Protein AF-A0A959KZ68-F1 (afdb_monomer_lite)

Radius of gyration: 22.91 Å; chains: 1; bounding box: 56×37×68 Å

Foldseek 3Di:
DFDKDFPDQAKFQWAK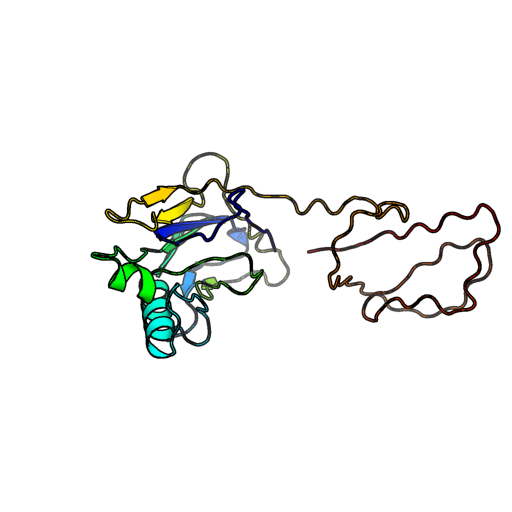KKWKKFWDCVQFDPKFKDFPDDAQPPFFQFAFQQGDPVLRRQQSRQQQVQWDWGDDPRMIIIITHGDQDPDLVCRRRHTGIDHPPPPRGGSGDMDMDGRPDPPDGRRIGAAQDDDDDHIWIWGFDNDPVTDIDITRIDRPPPPDPQWDQPPDPPDDDDDDFAAFDDDDDDDDDPDDQDDDHGDDDDDDPPPDDDDPPDDRTDGGDDDD

Secondary structure (DSSP, 8-state):
----B-S--S-EEEEEEEEEEE--GGGBSS--EEE--SSGGGT-----SS--HHHHHHHHHHHHHTEEEEEETTEEEEEE-----SSHHHHHHHS-EE-S-TTT-----EEE--B--TTS----EE--SSSSS--EEEEE-SSSS--EEEEPPB-------S---TT-TTPPS----------------TT------SSS-----TT----TT-----PPP---

Structure (mmCIF, N/CA/C/O backbone):
data_AF-A0A959KZ68-F1
#
_entry.id   AF-A0A959KZ68-F1
#
loop_
_atom_site.group_PDB
_atom_site.id
_atom_site.type_symbol
_atom_site.label_atom_id
_atom_site.label_alt_id
_atom_site.label_comp_id
_atom_site.label_asym_id
_atom_site.label_entity_id
_atom_site.label_seq_id
_atom_site.pdbx_PDB_ins_code
_atom_site.Cartn_x
_atom_site.Cartn_y
_atom_site.Cartn_z
_atom_site.occupancy
_atom_site.B_iso_or_equiv
_atom_site.auth_seq_id
_atom_site.auth_comp_id
_atom_site.auth_asym_id
_atom_site.auth_atom_id
_atom_site.pdbx_PDB_model_num
ATOM 1 N N . MET A 1 1 ? 2.611 -1.646 15.868 1.00 48.00 1 MET A N 1
ATOM 2 C CA . MET A 1 1 ? 2.020 -1.549 14.511 1.00 48.00 1 MET A CA 1
ATOM 3 C C . MET A 1 1 ? 2.097 -2.921 13.856 1.00 48.00 1 MET A C 1
ATOM 5 O O . MET A 1 1 ? 3.191 -3.447 13.711 1.00 48.00 1 MET A O 1
ATOM 9 N N . GLN A 1 2 ? 0.965 -3.530 13.491 1.00 52.09 2 GLN A N 1
ATOM 10 C CA . GLN A 1 2 ? 0.963 -4.872 12.895 1.00 52.09 2 GLN A CA 1
ATOM 11 C C . GLN A 1 2 ? 1.628 -4.845 11.507 1.00 52.09 2 GLN A C 1
ATOM 13 O O . GLN A 1 2 ? 1.265 -4.031 10.654 1.00 52.09 2 GLN A O 1
ATOM 18 N N . ARG A 1 3 ? 2.616 -5.723 11.302 1.00 60.91 3 ARG A N 1
ATOM 19 C CA . ARG A 1 3 ? 3.333 -5.892 10.031 1.00 60.91 3 ARG A CA 1
ATOM 20 C C . ARG A 1 3 ? 2.663 -6.990 9.205 1.00 60.91 3 ARG A C 1
ATOM 22 O O . ARG A 1 3 ? 2.073 -7.917 9.756 1.00 60.91 3 ARG A O 1
ATOM 29 N N . ILE A 1 4 ? 2.752 -6.855 7.888 1.00 58.97 4 ILE A N 1
ATOM 30 C CA . ILE A 1 4 ? 2.420 -7.903 6.925 1.00 58.97 4 ILE A CA 1
ATOM 31 C C . ILE A 1 4 ? 3.699 -8.171 6.134 1.00 58.97 4 ILE A C 1
ATOM 33 O O . ILE A 1 4 ? 4.340 -7.214 5.691 1.00 58.97 4 ILE A O 1
ATOM 37 N N . SER A 1 5 ? 4.065 -9.440 5.979 1.00 64.38 5 SER A N 1
ATOM 38 C CA . SER A 1 5 ? 5.180 -9.883 5.141 1.00 64.38 5 SER A CA 1
ATOM 39 C C . SER A 1 5 ? 4.674 -10.706 3.953 1.00 64.38 5 SER A C 1
ATOM 41 O O . SER A 1 5 ? 3.556 -11.228 3.957 1.00 64.38 5 SER A O 1
ATOM 43 N N . SER A 1 6 ? 5.508 -10.766 2.914 1.00 63.88 6 SER A N 1
ATOM 44 C CA . SER A 1 6 ? 5.424 -11.761 1.845 1.00 63.88 6 SER A CA 1
ATOM 45 C C . SER A 1 6 ? 6.585 -12.745 2.031 1.00 63.88 6 SER A C 1
ATOM 47 O O . SER A 1 6 ? 7.679 -12.293 2.383 1.00 63.88 6 SER A O 1
ATOM 49 N N . PRO A 1 7 ? 6.389 -14.056 1.802 1.00 57.56 7 PRO A N 1
ATOM 50 C CA . PRO A 1 7 ? 7.479 -15.030 1.803 1.00 57.56 7 PRO A CA 1
ATOM 51 C C . PRO A 1 7 ? 8.428 -14.879 0.598 1.00 57.56 7 PRO A C 1
ATOM 53 O O . PRO A 1 7 ? 9.492 -15.500 0.582 1.00 57.56 7 PRO A O 1
ATOM 56 N N . ASP A 1 8 ? 8.065 -14.077 -0.408 1.00 62.97 8 ASP A N 1
ATOM 57 C CA . ASP A 1 8 ? 8.876 -13.877 -1.608 1.00 62.97 8 ASP A CA 1
ATOM 58 C C . ASP A 1 8 ? 10.152 -13.083 -1.290 1.00 62.97 8 ASP A C 1
ATOM 60 O O . ASP A 1 8 ? 10.110 -11.958 -0.794 1.00 62.97 8 ASP A O 1
ATOM 64 N N . SER A 1 9 ? 11.312 -13.652 -1.621 1.00 61.03 9 SER A N 1
ATOM 65 C CA . SER A 1 9 ? 12.631 -13.049 -1.365 1.00 61.03 9 SER A CA 1
ATOM 66 C C . SER A 1 9 ? 13.075 -12.023 -2.421 1.00 61.03 9 SER A C 1
ATOM 68 O O . SER A 1 9 ? 14.194 -11.511 -2.354 1.00 61.03 9 SER A O 1
ATOM 70 N N . GLY A 1 10 ? 12.223 -11.735 -3.409 1.00 78.56 10 GLY A N 1
ATOM 71 C CA . GLY A 1 10 ? 12.504 -10.840 -4.532 1.00 78.56 10 GLY A CA 1
ATOM 72 C C . GLY A 1 10 ? 11.787 -9.492 -4.448 1.00 78.56 10 GLY A C 1
ATOM 73 O O . GLY A 1 10 ? 10.955 -9.252 -3.578 1.00 78.56 10 GLY A O 1
ATOM 74 N N . ASN A 1 11 ? 12.094 -8.608 -5.400 1.00 87.19 11 ASN A N 1
ATOM 75 C CA . ASN A 1 11 ? 11.348 -7.362 -5.558 1.00 87.19 11 ASN A CA 1
ATOM 76 C C . ASN A 1 11 ? 9.898 -7.666 -5.944 1.00 87.19 11 ASN A C 1
ATOM 78 O O . ASN A 1 11 ? 9.645 -8.409 -6.893 1.00 87.19 11 ASN A O 1
ATOM 82 N N . ILE A 1 12 ? 8.964 -7.018 -5.261 1.00 89.50 12 ILE A N 1
ATOM 83 C CA . ILE A 1 12 ? 7.548 -7.009 -5.618 1.00 89.50 12 ILE A CA 1
ATOM 84 C C . ILE A 1 12 ? 7.292 -5.796 -6.511 1.00 89.50 12 ILE A C 1
ATOM 86 O O . ILE A 1 12 ? 7.658 -4.671 -6.170 1.00 89.50 12 ILE A O 1
ATOM 90 N N . TYR A 1 13 ? 6.623 -6.002 -7.641 1.00 94.00 13 TYR A N 1
ATOM 91 C CA . TYR A 1 13 ? 6.218 -4.923 -8.540 1.00 94.00 13 TYR A CA 1
ATOM 92 C C . TYR A 1 13 ? 4.734 -4.655 -8.334 1.00 94.00 13 TYR A C 1
ATOM 94 O O . TYR A 1 13 ? 3.882 -5.329 -8.907 1.00 94.00 13 TYR A O 1
ATOM 102 N N . LEU A 1 14 ? 4.425 -3.709 -7.450 1.00 94.62 14 LEU A N 1
ATOM 103 C CA . LEU A 1 14 ? 3.091 -3.540 -6.881 1.00 94.62 14 LEU A CA 1
ATOM 104 C C . LEU A 1 14 ? 2.039 -3.232 -7.958 1.00 94.62 14 LEU A C 1
ATOM 106 O O . LEU A 1 14 ? 2.084 -2.190 -8.603 1.00 94.62 14 LEU A O 1
ATOM 110 N N . GLY A 1 15 ? 1.058 -4.111 -8.116 1.00 94.31 15 GLY A N 1
ATOM 111 C CA . GLY A 1 15 ? -0.124 -3.901 -8.946 1.00 94.31 15 GLY A CA 1
ATOM 112 C C . GLY A 1 15 ? -1.266 -3.262 -8.153 1.00 94.31 15 GLY A C 1
ATOM 113 O O . GLY A 1 15 ? -1.079 -2.290 -7.418 1.00 94.31 15 GLY A O 1
ATOM 114 N N . ASN A 1 16 ? -2.468 -3.815 -8.311 1.00 94.75 16 ASN A N 1
ATOM 115 C CA . ASN A 1 16 ? -3.626 -3.437 -7.503 1.00 94.75 16 ASN A CA 1
ATOM 116 C C . ASN A 1 16 ? -3.476 -3.933 -6.059 1.00 94.75 16 ASN A C 1
ATOM 118 O O . ASN A 1 16 ? -2.788 -4.924 -5.798 1.00 94.75 16 ASN A O 1
ATOM 122 N N . ALA A 1 17 ? -4.153 -3.274 -5.123 1.00 94.12 17 ALA A N 1
ATOM 123 C CA . ALA A 1 17 ? -4.266 -3.771 -3.759 1.00 94.12 17 ALA A CA 1
ATOM 124 C C . ALA A 1 17 ? -5.565 -3.314 -3.094 1.00 94.12 17 ALA A C 1
ATOM 126 O O . ALA A 1 17 ? -6.011 -2.188 -3.295 1.00 94.12 17 ALA A O 1
ATOM 127 N N . ASP A 1 18 ? -6.095 -4.167 -2.227 1.00 93.56 18 ASP A N 1
ATOM 128 C CA . ASP A 1 18 ? -7.150 -3.828 -1.280 1.00 93.56 18 ASP A CA 1
ATOM 129 C C . ASP A 1 18 ? -6.512 -3.851 0.109 1.00 93.56 18 ASP A C 1
ATOM 131 O O . ASP A 1 18 ? -6.027 -4.893 0.549 1.00 93.56 18 ASP A O 1
ATOM 135 N N . LEU A 1 19 ? -6.466 -2.718 0.804 1.00 93.44 19 LEU A N 1
ATOM 136 C CA . LEU A 1 19 ? -5.918 -2.617 2.154 1.00 93.44 19 LEU A CA 1
ATOM 137 C C . LEU A 1 19 ? -7.087 -2.503 3.130 1.00 93.44 19 LEU A C 1
ATOM 139 O O . LEU A 1 19 ? -7.770 -1.479 3.170 1.00 93.44 19 LEU A O 1
ATOM 143 N N . ILE A 1 20 ? -7.321 -3.568 3.898 1.00 93.31 20 ILE A N 1
ATOM 144 C CA . ILE A 1 20 ? -8.476 -3.687 4.787 1.00 93.31 20 ILE A CA 1
ATOM 145 C C . ILE A 1 20 ? -8.006 -3.714 6.238 1.00 93.31 20 ILE A C 1
ATOM 147 O O . ILE A 1 20 ? -7.260 -4.612 6.648 1.00 93.31 20 ILE A O 1
ATOM 151 N N . LEU A 1 21 ? -8.477 -2.753 7.031 1.00 91.94 21 LEU A N 1
ATOM 152 C CA . LEU A 1 21 ? -8.267 -2.734 8.475 1.00 91.94 21 LEU A CA 1
ATOM 153 C C . LEU A 1 21 ? -9.606 -2.789 9.201 1.00 91.94 21 LEU A C 1
ATOM 155 O O . LEU A 1 21 ? -10.522 -2.058 8.844 1.00 91.94 21 LEU A O 1
ATOM 159 N N . SER A 1 22 ? -9.722 -3.617 10.234 1.00 92.00 22 SER A N 1
ATOM 160 C CA . SER A 1 22 ? -10.813 -3.477 11.196 1.00 92.00 22 SER A CA 1
ATOM 161 C C . SER A 1 22 ? -10.483 -2.388 12.210 1.00 92.00 22 SER A C 1
ATOM 163 O O . SER A 1 22 ? -9.308 -2.176 12.517 1.00 92.00 22 SER A O 1
ATOM 165 N N . PHE A 1 23 ? -11.508 -1.739 12.750 1.00 91.38 23 PHE A N 1
ATOM 166 C CA . PHE A 1 23 ? -11.377 -0.767 13.833 1.00 91.38 23 PHE A CA 1
ATOM 167 C C . PHE A 1 23 ? -12.572 -0.845 14.792 1.00 91.38 23 PHE A C 1
ATOM 169 O O . PHE A 1 23 ? -13.649 -1.329 14.437 1.00 91.38 23 PHE A O 1
ATOM 176 N N . ASN A 1 24 ? -12.402 -0.350 16.014 1.00 91.38 24 ASN A N 1
ATOM 177 C CA . ASN A 1 24 ? -13.478 -0.220 16.985 1.00 91.38 24 ASN A CA 1
ATOM 178 C C . ASN A 1 24 ? -14.368 0.983 16.635 1.00 91.38 24 ASN A C 1
ATOM 180 O O . ASN A 1 24 ? -14.100 2.116 17.033 1.00 91.38 24 ASN A O 1
ATOM 184 N N . GLN A 1 25 ? -15.451 0.735 15.900 1.00 92.81 25 GLN A N 1
ATOM 185 C CA . GLN A 1 25 ? -16.358 1.787 15.433 1.00 92.81 25 GLN A CA 1
ATOM 186 C C . GLN A 1 25 ? -17.031 2.577 16.569 1.00 92.81 25 GLN A C 1
ATOM 188 O O . GLN A 1 25 ? -17.357 3.745 16.378 1.00 92.81 25 GLN A O 1
ATOM 193 N N . GLN A 1 26 ? -17.189 1.995 17.765 1.00 91.06 26 GLN A N 1
ATOM 194 C CA . GLN A 1 26 ? -17.806 2.678 18.916 1.00 91.06 26 GLN A CA 1
ATOM 195 C C . GLN A 1 26 ? -17.007 3.907 19.380 1.00 91.06 26 GLN A C 1
ATOM 197 O O . GLN A 1 26 ? -17.559 4.801 20.018 1.00 91.06 26 GLN A O 1
ATOM 202 N N . MET A 1 27 ? -15.724 3.969 19.014 1.00 91.12 27 MET A N 1
ATOM 203 C CA . MET A 1 27 ? -14.807 5.074 19.297 1.00 91.12 27 MET A CA 1
ATOM 204 C C . MET A 1 27 ? -15.033 6.307 18.411 1.00 91.12 27 MET A C 1
ATOM 206 O O . MET A 1 27 ? -14.343 7.321 18.570 1.00 91.12 27 MET A O 1
ATOM 210 N N . PHE A 1 28 ? -15.960 6.221 17.453 1.00 94.06 28 PHE A N 1
ATOM 211 C CA . PHE A 1 28 ? -16.173 7.241 16.442 1.00 94.06 28 PHE A CA 1
ATOM 212 C C . PHE A 1 28 ? -17.657 7.581 16.267 1.00 94.06 28 PHE A C 1
ATOM 214 O O . PHE A 1 28 ? -18.528 6.715 16.261 1.00 94.06 28 PHE A O 1
ATOM 221 N N . SER A 1 29 ? -17.941 8.860 16.047 1.00 94.62 29 SER A N 1
ATOM 222 C CA . SER A 1 29 ? -19.256 9.379 15.677 1.00 94.62 29 SER A CA 1
ATOM 223 C C . SER A 1 29 ? -19.235 9.802 14.210 1.00 94.62 29 SER A C 1
ATOM 225 O O . SER A 1 29 ? -18.561 10.769 13.863 1.00 94.62 29 SER A O 1
ATOM 227 N N . SER A 1 30 ? -19.989 9.102 13.355 1.00 94.38 30 SER A N 1
ATOM 228 C CA . SER A 1 30 ? -20.029 9.339 11.897 1.00 94.38 30 SER A CA 1
ATOM 229 C C . SER A 1 30 ? -18.626 9.414 11.258 1.00 94.38 30 SER A C 1
ATOM 231 O O . SER A 1 30 ? -18.258 10.451 10.697 1.00 94.38 30 SER A O 1
ATOM 233 N N . PRO A 1 31 ? -17.799 8.356 11.388 1.00 95.50 31 PRO A N 1
ATOM 234 C CA . PRO A 1 31 ? -16.429 8.389 10.895 1.00 95.50 31 PRO A CA 1
ATOM 235 C C . PRO A 1 31 ? -16.380 8.540 9.373 1.00 95.50 31 PRO A C 1
ATOM 237 O O . PRO A 1 31 ? -17.173 7.948 8.645 1.00 95.50 31 PRO A O 1
ATOM 240 N N . THR A 1 32 ? -15.392 9.292 8.892 1.00 95.31 32 THR A N 1
ATOM 241 C CA . THR A 1 32 ? -15.026 9.351 7.471 1.00 95.31 32 THR A CA 1
ATOM 242 C C . THR A 1 32 ? -13.544 9.042 7.316 1.00 95.31 32 THR A C 1
ATOM 244 O O . THR A 1 32 ? -12.740 9.445 8.159 1.00 95.31 32 THR A O 1
ATOM 247 N N . LEU A 1 33 ? -13.177 8.328 6.252 1.00 95.69 33 LEU A N 1
ATOM 248 C CA . LEU A 1 33 ? -11.789 8.016 5.922 1.00 95.69 33 LEU A CA 1
ATOM 249 C C . LEU A 1 33 ? -11.302 8.962 4.829 1.00 95.69 33 LEU A C 1
ATOM 251 O O . LEU A 1 33 ? -11.777 8.913 3.699 1.00 95.69 33 LEU A O 1
ATOM 255 N N . ASN A 1 34 ? -10.329 9.804 5.161 1.00 92.62 34 ASN A N 1
ATOM 256 C CA . ASN A 1 34 ? -9.779 10.788 4.238 1.00 92.62 34 ASN A CA 1
ATOM 257 C C . ASN A 1 34 ? -8.288 10.556 4.032 1.00 92.62 34 ASN A C 1
ATOM 259 O O . ASN A 1 34 ? -7.531 10.336 4.980 1.00 92.62 34 ASN A O 1
ATOM 263 N N . LYS A 1 35 ? -7.847 10.659 2.782 1.00 92.19 35 LYS A N 1
ATOM 264 C CA . LYS A 1 35 ? -6.424 10.727 2.458 1.00 92.19 35 LYS A CA 1
ATOM 265 C C . LYS A 1 35 ? -5.871 12.081 2.912 1.00 92.19 35 LYS A C 1
ATOM 267 O O . LYS A 1 35 ? -6.496 13.115 2.690 1.00 92.19 35 LYS A O 1
ATOM 272 N N . VAL A 1 36 ? -4.711 12.073 3.562 1.00 90.25 36 VAL A N 1
ATOM 273 C CA . VAL A 1 36 ? -4.049 13.280 4.069 1.00 90.25 36 VAL A CA 1
ATOM 274 C C . VAL A 1 36 ? -3.141 13.866 2.992 1.00 90.25 36 VAL A C 1
ATOM 276 O O . VAL A 1 36 ? -2.348 13.152 2.373 1.00 90.25 36 VAL A O 1
ATOM 279 N N . GLY A 1 37 ? -3.228 15.185 2.824 1.00 87.06 37 GLY A N 1
ATOM 280 C CA . GLY A 1 37 ? -2.478 15.939 1.825 1.00 87.06 37 GLY A CA 1
ATOM 281 C C . GLY A 1 37 ? -3.204 16.053 0.484 1.00 87.06 37 GLY A C 1
ATOM 282 O O . GLY A 1 37 ? -4.211 15.396 0.239 1.00 87.06 37 GLY A O 1
ATOM 283 N N . LEU A 1 38 ? -2.680 16.928 -0.375 1.00 80.88 38 LEU A N 1
ATOM 284 C CA . LEU A 1 38 ? -3.126 17.082 -1.766 1.00 80.88 38 LEU A CA 1
ATOM 285 C C . LEU A 1 38 ? -2.068 16.602 -2.767 1.00 80.88 38 LEU A C 1
ATOM 287 O O . LEU A 1 38 ? -2.371 16.422 -3.942 1.00 80.88 38 LEU A O 1
ATOM 291 N N . THR A 1 39 ? -0.827 16.404 -2.314 1.00 83.38 39 THR A N 1
ATOM 292 C CA . THR A 1 39 ? 0.309 16.029 -3.155 1.00 83.38 39 THR A CA 1
ATOM 293 C C . THR A 1 39 ? 1.035 14.806 -2.589 1.00 83.38 39 THR A C 1
ATOM 295 O O . THR A 1 39 ? 1.074 14.610 -1.369 1.00 83.38 39 THR A O 1
ATOM 298 N N . PRO A 1 40 ? 1.637 13.974 -3.458 1.00 83.50 40 PRO A N 1
ATOM 299 C CA . PRO A 1 40 ? 2.276 12.728 -3.043 1.00 83.50 40 PRO A CA 1
ATOM 300 C C . PRO A 1 40 ? 3.573 12.932 -2.249 1.00 83.50 40 PRO A C 1
ATOM 302 O O . PRO A 1 40 ? 3.896 12.109 -1.402 1.00 83.50 40 PRO A O 1
ATOM 305 N N . GLN A 1 41 ? 4.300 14.026 -2.490 1.00 75.12 41 GLN 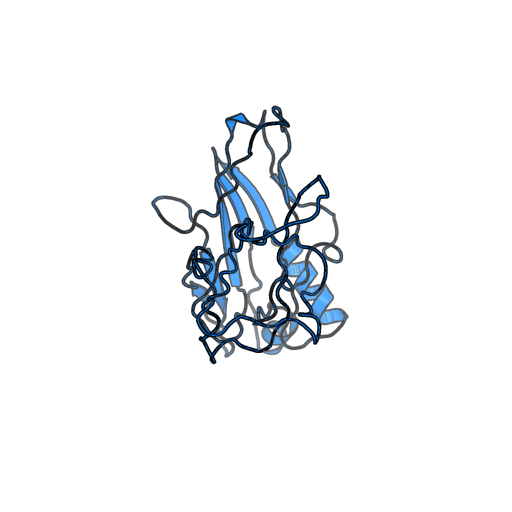A N 1
ATOM 306 C CA . GLN A 1 41 ? 5.715 14.203 -2.117 1.00 75.12 41 GLN A CA 1
ATOM 307 C C . GLN A 1 41 ? 6.018 14.051 -0.616 1.00 75.12 41 GLN A C 1
ATOM 309 O O . GLN A 1 41 ? 7.135 13.701 -0.251 1.00 75.12 41 GLN A O 1
ATOM 314 N N . ALA A 1 42 ? 5.040 14.295 0.261 1.00 79.88 42 ALA A N 1
ATOM 315 C CA . ALA A 1 42 ? 5.217 14.156 1.709 1.00 79.88 42 ALA A CA 1
ATOM 316 C C . ALA A 1 42 ? 4.801 12.778 2.260 1.00 79.88 42 ALA A C 1
ATOM 318 O O . ALA A 1 42 ? 5.178 12.428 3.380 1.00 79.88 42 ALA A O 1
ATOM 319 N N . TYR A 1 43 ? 4.012 12.002 1.510 1.00 88.44 43 TYR A N 1
ATOM 320 C CA . TYR A 1 43 ? 3.286 10.845 2.050 1.00 88.44 43 TYR A CA 1
ATOM 321 C C . TYR A 1 43 ? 3.462 9.555 1.244 1.00 88.44 43 TYR A C 1
ATOM 323 O O . TYR A 1 43 ? 3.400 8.478 1.836 1.00 88.44 43 TYR A O 1
ATOM 331 N N . CYS A 1 44 ? 3.701 9.648 -0.064 1.00 94.00 44 CYS A N 1
ATOM 332 C CA . CYS A 1 44 ? 4.001 8.515 -0.928 1.00 94.00 44 CYS A CA 1
ATOM 333 C C . CYS A 1 44 ? 5.500 8.481 -1.235 1.00 94.00 44 CYS A C 1
ATOM 335 O O . CYS A 1 44 ? 6.058 9.452 -1.740 1.00 94.00 44 CYS A O 1
ATOM 337 N N . THR A 1 45 ? 6.152 7.363 -0.927 1.00 94.25 45 THR A N 1
ATOM 338 C CA . THR A 1 45 ? 7.599 7.165 -1.131 1.00 94.25 45 THR A CA 1
ATOM 339 C C . THR A 1 45 ? 7.920 6.007 -2.057 1.00 94.25 45 THR A C 1
ATOM 341 O O . THR A 1 45 ? 9.066 5.584 -2.132 1.00 94.25 45 THR A O 1
ATOM 344 N N . PHE A 1 46 ? 6.930 5.498 -2.786 1.00 95.50 46 PHE A N 1
ATOM 345 C CA . PHE A 1 46 ? 7.180 4.491 -3.806 1.00 95.50 46 PHE A CA 1
ATOM 346 C C . PHE A 1 46 ? 8.164 4.985 -4.865 1.00 95.50 46 PHE A C 1
ATOM 348 O O . PHE A 1 46 ? 8.148 6.153 -5.267 1.00 95.50 46 PHE A O 1
ATOM 355 N N . MET A 1 47 ? 9.012 4.069 -5.318 1.00 95.62 47 MET A N 1
ATOM 356 C CA . MET A 1 47 ? 9.996 4.302 -6.366 1.00 95.62 47 MET A CA 1
ATOM 357 C C . MET A 1 47 ? 9.889 3.192 -7.412 1.00 95.62 47 MET A C 1
ATOM 359 O O . MET A 1 47 ? 9.582 2.052 -7.056 1.00 95.62 47 MET A O 1
ATOM 363 N N . PRO A 1 48 ? 10.084 3.503 -8.700 1.00 96.56 48 PRO A N 1
ATOM 364 C CA . PRO A 1 48 ? 10.097 2.498 -9.747 1.00 96.56 48 PRO A CA 1
ATOM 365 C C . PRO A 1 48 ? 11.467 1.822 -9.860 1.00 96.56 48 PRO A C 1
ATOM 367 O O . PRO A 1 48 ? 12.405 2.156 -9.144 1.00 96.56 48 PRO A O 1
ATOM 370 N N . GLN A 1 49 ? 11.609 0.869 -10.781 1.00 95.38 49 GLN A N 1
ATOM 371 C CA . GLN A 1 49 ? 12.900 0.221 -11.032 1.00 95.38 49 GLN A CA 1
ATOM 372 C C . GLN A 1 49 ? 13.947 1.184 -11.612 1.00 95.38 49 GLN A C 1
ATOM 374 O O . GLN A 1 49 ? 15.101 1.174 -11.191 1.00 95.38 49 GLN A O 1
ATOM 379 N N . ASN A 1 50 ? 13.546 2.007 -12.580 1.00 96.56 50 ASN A N 1
ATOM 380 C CA . ASN A 1 50 ? 14.408 2.967 -13.259 1.00 96.56 50 ASN A CA 1
ATOM 381 C C . ASN A 1 50 ? 14.236 4.336 -12.601 1.00 96.56 50 ASN A C 1
ATOM 383 O O . ASN A 1 50 ? 13.475 5.187 -13.073 1.00 96.56 50 ASN A O 1
ATOM 387 N N . GLU A 1 51 ? 14.914 4.524 -11.478 1.00 96.38 51 GLU A N 1
ATOM 388 C CA . GLU A 1 51 ? 14.766 5.710 -10.643 1.00 96.38 51 GLU A CA 1
ATOM 389 C C . GLU A 1 51 ? 15.315 6.976 -11.317 1.00 96.38 51 GLU A C 1
ATOM 391 O O . GLU A 1 51 ? 16.372 6.993 -11.947 1.00 96.38 51 GLU A O 1
ATOM 396 N N . SER A 1 52 ? 14.566 8.066 -11.180 1.00 97.31 52 SER A N 1
ATOM 397 C CA . SER A 1 52 ? 14.987 9.432 -11.500 1.00 97.31 52 SER A CA 1
ATOM 398 C C . SER A 1 52 ? 14.028 10.399 -10.813 1.00 97.31 52 SER A C 1
ATOM 400 O O . SER A 1 52 ? 12.915 10.010 -10.460 1.00 97.31 52 SER A O 1
ATOM 402 N N . THR A 1 53 ? 14.387 11.675 -10.656 1.00 95.69 53 THR A N 1
ATOM 403 C CA . THR A 1 53 ? 13.477 12.671 -10.056 1.00 95.69 53 THR A CA 1
ATOM 404 C C . THR A 1 53 ? 12.102 12.685 -10.735 1.00 95.69 53 THR A C 1
ATOM 406 O O . THR A 1 53 ? 11.079 12.766 -10.058 1.00 95.69 53 THR A O 1
ATOM 409 N N . VAL A 1 54 ? 12.068 12.546 -12.065 1.00 97.00 54 VAL A N 1
ATOM 410 C CA . VAL A 1 54 ? 10.824 12.529 -12.846 1.00 97.00 54 VAL A CA 1
ATOM 411 C C . VAL A 1 54 ? 10.070 11.211 -12.665 1.00 97.00 54 VAL A C 1
ATOM 413 O O . VAL A 1 54 ? 8.878 11.235 -12.363 1.00 97.00 54 VAL A O 1
ATOM 416 N N . ASN A 1 55 ? 10.742 10.065 -12.799 1.00 97.44 55 ASN A N 1
ATOM 417 C CA . ASN A 1 55 ? 10.087 8.755 -12.695 1.00 97.44 55 ASN A CA 1
ATOM 418 C C . ASN A 1 55 ? 9.544 8.507 -11.283 1.00 97.44 55 ASN A C 1
ATOM 420 O O . ASN A 1 55 ? 8.436 7.992 -11.128 1.00 97.44 55 ASN A O 1
ATOM 424 N N . ASN A 1 56 ? 10.279 8.942 -10.257 1.00 95.88 56 ASN A N 1
ATOM 425 C CA . ASN A 1 56 ? 9.857 8.850 -8.863 1.00 95.88 56 ASN A CA 1
ATOM 426 C C . ASN A 1 56 ? 8.595 9.692 -8.643 1.00 95.88 56 ASN A C 1
ATOM 428 O O . ASN A 1 56 ? 7.604 9.180 -8.127 1.00 95.88 56 ASN A O 1
ATOM 432 N N . LEU A 1 57 ? 8.577 10.946 -9.113 1.00 95.56 57 LEU A N 1
ATOM 433 C CA . LEU A 1 57 ? 7.406 11.815 -8.981 1.00 95.56 57 LEU A CA 1
ATOM 434 C C . LEU A 1 57 ? 6.182 11.259 -9.721 1.00 95.56 57 LEU A C 1
ATOM 436 O O . LEU A 1 57 ? 5.082 11.277 -9.170 1.00 95.56 57 LEU A O 1
ATOM 440 N N . VAL A 1 58 ? 6.351 10.757 -10.948 1.00 95.75 58 VAL A N 1
ATOM 441 C CA . VAL A 1 58 ? 5.253 10.164 -11.732 1.00 95.75 58 VAL A CA 1
ATOM 442 C C . VAL A 1 58 ? 4.713 8.911 -11.048 1.00 95.75 58 VAL A C 1
ATOM 444 O O . VAL A 1 58 ? 3.500 8.782 -10.897 1.00 95.75 58 VAL A O 1
ATOM 447 N N . THR A 1 59 ? 5.594 8.022 -10.584 1.00 96.81 59 THR A N 1
ATOM 448 C CA . THR A 1 59 ? 5.209 6.812 -9.842 1.00 96.81 59 THR A CA 1
ATOM 449 C C . THR A 1 59 ? 4.410 7.191 -8.599 1.00 96.81 59 THR A C 1
ATOM 451 O O . THR A 1 59 ? 3.260 6.786 -8.455 1.00 96.81 59 THR A O 1
ATOM 454 N N . GLN A 1 60 ? 4.951 8.062 -7.748 1.00 96.12 60 GLN A N 1
ATOM 455 C CA . GLN A 1 60 ? 4.270 8.498 -6.529 1.00 96.12 60 GLN A CA 1
ATOM 456 C C . GLN A 1 60 ? 2.930 9.179 -6.825 1.00 96.12 60 GLN A C 1
ATOM 458 O O . GLN A 1 60 ? 1.948 8.925 -6.135 1.00 96.12 60 GLN A O 1
ATOM 463 N N . THR A 1 61 ? 2.863 10.010 -7.869 1.00 94.69 61 THR A N 1
ATOM 464 C CA . THR A 1 61 ? 1.620 10.674 -8.293 1.00 94.69 61 THR A CA 1
ATOM 465 C C . THR A 1 61 ? 0.566 9.663 -8.720 1.00 94.69 61 THR A C 1
ATOM 467 O O . THR A 1 61 ? -0.582 9.786 -8.298 1.00 94.69 61 THR A O 1
ATOM 470 N N . ASN A 1 62 ? 0.943 8.653 -9.508 1.00 94.88 62 ASN A N 1
ATOM 471 C CA . ASN A 1 62 ? 0.016 7.623 -9.972 1.00 94.88 62 ASN A CA 1
ATOM 472 C C . ASN A 1 62 ? -0.584 6.859 -8.792 1.00 94.88 62 ASN A C 1
ATOM 474 O O . ASN A 1 62 ? -1.801 6.878 -8.638 1.00 94.88 62 ASN A O 1
ATOM 478 N N . TYR A 1 63 ? 0.251 6.270 -7.929 1.00 96.12 63 TYR A N 1
ATOM 479 C CA . TYR A 1 63 ? -0.229 5.481 -6.787 1.00 96.12 63 TYR A CA 1
ATOM 480 C C . TYR A 1 63 ? -0.979 6.336 -5.767 1.00 96.12 63 TYR A C 1
ATOM 482 O O . TYR A 1 63 ? -2.010 5.921 -5.248 1.00 96.12 63 TYR A O 1
ATOM 490 N N . TYR A 1 64 ? -0.507 7.550 -5.483 1.00 95.25 64 TYR A N 1
ATOM 491 C CA . TYR A 1 64 ? -1.210 8.428 -4.557 1.00 95.25 64 TYR A CA 1
ATOM 492 C C . TYR A 1 64 ? -2.586 8.817 -5.099 1.00 95.25 64 TYR A C 1
ATOM 494 O O . TYR A 1 64 ? -3.560 8.771 -4.351 1.00 95.25 64 TYR A O 1
ATOM 502 N N . ASN A 1 65 ? -2.710 9.180 -6.378 1.00 93.75 65 ASN A N 1
ATOM 503 C CA . ASN A 1 65 ? -3.987 9.611 -6.957 1.00 93.75 65 ASN A CA 1
ATOM 504 C C . ASN A 1 65 ? -4.948 8.458 -7.247 1.00 93.75 65 ASN A C 1
ATOM 506 O O . ASN A 1 65 ? -6.156 8.678 -7.231 1.00 93.75 65 ASN A O 1
ATOM 510 N N . SER A 1 66 ? -4.442 7.245 -7.461 1.00 94.69 66 SER A N 1
ATOM 511 C CA . SER A 1 66 ? -5.263 6.064 -7.729 1.00 94.69 66 SER A CA 1
ATOM 512 C C . SER A 1 66 ? -5.742 5.336 -6.467 1.00 94.69 66 SER A C 1
ATOM 514 O O . SER A 1 66 ? -6.256 4.219 -6.554 1.00 94.69 66 SER A O 1
ATOM 516 N N . THR A 1 67 ? -5.610 5.977 -5.300 1.00 94.81 67 THR A N 1
ATOM 517 C CA . THR A 1 67 ? -6.182 5.492 -4.039 1.00 94.81 67 THR A CA 1
ATOM 518 C C . THR A 1 67 ? -7.508 6.144 -3.699 1.00 94.81 67 THR A C 1
ATOM 520 O O . THR A 1 67 ? -7.681 7.361 -3.809 1.00 94.81 67 THR A O 1
ATOM 523 N N . SER A 1 68 ? -8.417 5.321 -3.188 1.00 93.94 68 SER A N 1
ATOM 524 C CA . SER A 1 68 ? -9.674 5.748 -2.576 1.00 93.94 68 SER A CA 1
ATOM 525 C C . SER A 1 68 ? -9.818 5.103 -1.202 1.00 93.94 68 SER A C 1
ATOM 527 O O . SER A 1 68 ? -9.297 4.014 -0.973 1.00 93.94 68 SER A O 1
ATOM 529 N N . GLY A 1 69 ? -10.486 5.798 -0.283 1.00 94.75 69 GLY A N 1
ATOM 530 C CA . GLY A 1 69 ? -10.773 5.309 1.059 1.00 94.75 69 GLY A CA 1
ATOM 531 C C . GLY A 1 69 ? -12.271 5.350 1.317 1.00 94.75 69 GLY A C 1
ATOM 532 O O . GLY A 1 69 ? -12.903 6.367 1.035 1.00 94.75 69 GLY A O 1
ATOM 533 N N . ILE A 1 70 ? -12.827 4.269 1.853 1.00 96.00 70 ILE A N 1
ATOM 534 C CA . ILE A 1 70 ? -14.208 4.208 2.340 1.00 96.00 70 ILE A CA 1
ATOM 535 C C . ILE A 1 70 ? -14.250 3.521 3.707 1.00 96.00 70 ILE A C 1
ATOM 537 O O . ILE A 1 70 ? -13.316 2.815 4.097 1.00 96.00 70 ILE A O 1
ATOM 541 N N . ILE A 1 71 ? -15.340 3.752 4.434 1.00 96.25 71 ILE A N 1
ATOM 542 C CA . ILE A 1 71 ? -15.664 3.033 5.665 1.00 96.25 71 ILE A CA 1
ATOM 543 C C . ILE A 1 71 ? -16.949 2.260 5.414 1.00 96.25 71 ILE A C 1
ATOM 545 O O . ILE A 1 71 ? -17.940 2.846 4.979 1.00 96.25 71 ILE A O 1
ATOM 549 N N . GLU A 1 72 ? -16.918 0.966 5.697 1.00 94.50 72 GLU A N 1
ATOM 550 C CA . GLU A 1 72 ? -18.078 0.083 5.638 1.00 94.50 72 GLU A CA 1
ATOM 551 C C . GLU A 1 72 ? -18.121 -0.710 6.944 1.00 94.50 72 GLU A C 1
ATOM 553 O O . GLU A 1 72 ? -17.180 -1.434 7.272 1.00 94.50 72 GLU A O 1
ATOM 558 N N . ASP A 1 73 ? -19.174 -0.498 7.734 1.00 91.94 73 ASP A N 1
ATOM 559 C CA . ASP A 1 73 ? -19.288 -0.989 9.108 1.00 91.94 73 ASP A CA 1
ATOM 560 C C . ASP A 1 73 ? -18.042 -0.661 9.958 1.00 91.94 73 ASP A C 1
ATOM 562 O O . ASP A 1 73 ? -17.695 0.506 10.169 1.00 91.94 73 ASP A O 1
ATOM 566 N N . ASN A 1 74 ? -17.354 -1.697 10.439 1.00 92.19 74 ASN A N 1
ATOM 567 C CA . ASN A 1 74 ? -16.141 -1.613 11.241 1.00 92.19 74 ASN A CA 1
ATOM 568 C C . ASN A 1 74 ? -14.864 -1.821 10.410 1.00 92.19 74 ASN A C 1
ATOM 570 O O . ASN A 1 74 ? -13.821 -2.168 10.973 1.00 92.19 74 ASN A O 1
ATOM 574 N N . LEU A 1 75 ? -14.937 -1.647 9.086 1.00 95.00 75 LEU A N 1
ATOM 575 C CA . LEU A 1 75 ? -13.816 -1.798 8.164 1.00 95.00 75 LEU A CA 1
ATOM 576 C C . LEU A 1 75 ? -13.424 -0.462 7.536 1.00 95.00 75 LEU A C 1
ATOM 578 O O . LEU A 1 75 ? -14.248 0.280 7.004 1.00 95.00 75 LEU A O 1
ATOM 582 N N . LEU A 1 76 ? -12.125 -0.200 7.549 1.00 95.62 76 LEU A N 1
ATOM 583 C CA . LEU A 1 76 ? -11.467 0.791 6.716 1.00 95.62 76 LEU A CA 1
ATOM 584 C C . LEU A 1 76 ? -10.996 0.082 5.458 1.00 95.62 76 LEU A C 1
ATOM 586 O O . LEU A 1 76 ? -10.233 -0.885 5.536 1.00 95.62 76 LEU A O 1
ATOM 590 N N . ILE A 1 77 ? -11.442 0.571 4.312 1.00 96.00 77 ILE A N 1
ATOM 591 C CA . ILE A 1 77 ? -11.142 -0.016 3.014 1.00 96.00 77 ILE A CA 1
ATOM 592 C C . ILE A 1 77 ? -10.382 1.034 2.221 1.00 96.00 77 ILE A C 1
ATOM 594 O O . ILE A 1 77 ? -10.924 2.093 1.902 1.00 96.00 77 ILE A O 1
ATOM 598 N N . ILE A 1 78 ? -9.123 0.746 1.910 1.00 96.81 78 ILE A N 1
ATOM 599 C CA . ILE A 1 78 ? -8.308 1.566 1.017 1.00 96.81 78 ILE A CA 1
ATOM 600 C C . ILE A 1 78 ? -8.062 0.750 -0.245 1.00 96.81 78 ILE A C 1
ATOM 602 O O . ILE A 1 78 ? -7.295 -0.211 -0.229 1.00 96.81 78 ILE A O 1
ATOM 606 N N . ASN A 1 79 ? -8.710 1.144 -1.336 1.00 96.62 79 ASN A N 1
ATOM 607 C CA . ASN A 1 79 ? -8.511 0.514 -2.636 1.00 96.62 79 ASN A CA 1
ATOM 608 C C . ASN A 1 79 ? -7.398 1.249 -3.377 1.00 96.62 79 ASN A C 1
ATOM 610 O O . ASN A 1 79 ? -7.430 2.481 -3.487 1.00 96.62 79 ASN A O 1
ATOM 614 N N . LEU A 1 80 ? -6.443 0.495 -3.906 1.00 96.44 80 LEU A N 1
ATOM 615 C CA . LEU A 1 80 ? -5.366 0.969 -4.759 1.00 96.44 80 LEU A CA 1
ATOM 616 C C . LEU A 1 80 ? -5.525 0.366 -6.156 1.00 96.44 80 LEU A C 1
ATOM 618 O O . LEU A 1 80 ? -5.389 -0.844 -6.338 1.00 96.44 80 LEU A O 1
ATOM 622 N N . ASN A 1 81 ? -5.713 1.234 -7.149 1.00 96.00 81 ASN A N 1
ATOM 623 C CA . ASN A 1 81 ? -5.658 0.850 -8.556 1.00 96.00 81 ASN A CA 1
ATOM 624 C C . ASN A 1 81 ? -4.244 1.110 -9.088 1.00 96.00 81 ASN A C 1
ATOM 626 O O . ASN A 1 81 ? -3.875 2.247 -9.393 1.00 96.00 81 ASN A O 1
ATOM 630 N N . GLY A 1 82 ? -3.427 0.065 -9.146 1.00 92.25 82 GLY A N 1
ATOM 631 C CA . GLY A 1 82 ? -2.070 0.136 -9.666 1.00 92.25 82 GLY A CA 1
ATOM 632 C C . GLY A 1 82 ? -2.027 0.430 -11.174 1.00 92.25 82 GLY A C 1
ATOM 633 O O . GLY A 1 82 ? -3.016 0.249 -11.890 1.00 92.25 82 GLY A O 1
ATOM 634 N N . PRO A 1 83 ? -0.880 0.895 -11.691 1.00 93.12 83 PRO A N 1
ATOM 635 C CA . PRO A 1 83 ? -0.688 1.106 -13.119 1.00 93.12 83 PRO A CA 1
ATOM 636 C C . PRO A 1 83 ? -0.767 -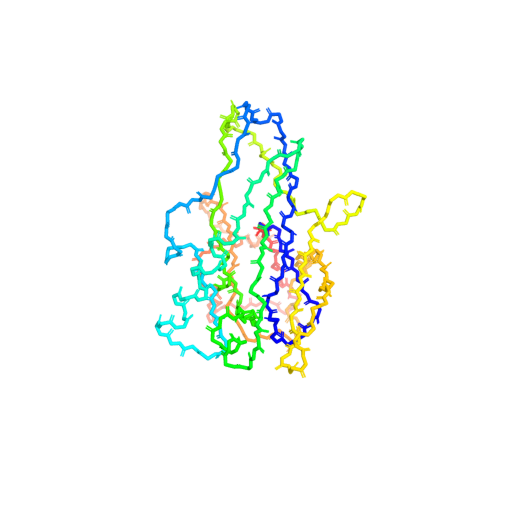0.217 -13.894 1.00 93.12 83 PRO A C 1
ATOM 638 O O . PRO A 1 83 ? -0.295 -1.253 -13.435 1.00 93.12 83 PRO A O 1
ATOM 641 N N . THR A 1 84 ? -1.317 -0.166 -15.108 1.00 93.06 84 THR A N 1
ATOM 642 C CA . THR A 1 84 ? -1.286 -1.275 -16.075 1.00 93.06 84 THR A CA 1
ATOM 643 C C . THR A 1 84 ? -0.263 -0.943 -17.165 1.00 93.06 84 THR A C 1
ATOM 645 O O . THR A 1 84 ? -0.570 -0.156 -18.064 1.00 93.06 84 THR A O 1
ATOM 648 N N . PRO A 1 85 ? 0.980 -1.443 -17.070 1.00 95.56 85 PRO A N 1
ATOM 649 C CA . PRO A 1 85 ? 2.029 -1.096 -18.019 1.00 95.56 85 PRO A CA 1
ATOM 650 C C . PRO A 1 85 ? 1.757 -1.701 -19.400 1.00 95.56 85 PRO A C 1
ATOM 652 O O . PRO A 1 85 ? 1.484 -2.891 -19.529 1.00 95.56 85 PRO A O 1
ATOM 655 N N . SER A 1 86 ? 1.861 -0.875 -20.441 1.00 94.38 86 SER A N 1
ATOM 656 C CA . SER A 1 86 ? 1.725 -1.291 -21.844 1.00 94.38 86 SER A CA 1
ATOM 657 C C . SER A 1 86 ? 2.996 -1.918 -22.416 1.00 94.38 86 SER A C 1
ATOM 659 O O . SER A 1 86 ? 2.936 -2.672 -23.382 1.00 94.38 86 SER A O 1
ATOM 661 N N . ASP A 1 87 ? 4.147 -1.572 -21.844 1.00 95.69 87 ASP A N 1
ATOM 662 C CA . ASP A 1 87 ? 5.477 -1.922 -22.332 1.00 95.69 87 ASP A CA 1
ATOM 663 C C . ASP A 1 87 ? 6.514 -1.847 -21.196 1.00 95.69 87 ASP A C 1
ATOM 665 O O . ASP A 1 87 ? 6.232 -1.369 -20.091 1.00 95.69 87 ASP A O 1
ATOM 669 N N . SER A 1 88 ? 7.736 -2.309 -21.474 1.00 95.50 88 SER A N 1
ATOM 670 C CA . SER A 1 88 ? 8.814 -2.387 -20.481 1.00 95.50 88 SER A CA 1
ATOM 671 C C . SER A 1 88 ? 9.320 -1.023 -20.009 1.00 95.50 88 SER A C 1
ATOM 673 O O . SER A 1 88 ? 9.855 -0.926 -18.904 1.00 95.50 88 SER A O 1
ATOM 675 N N . ILE A 1 89 ? 9.150 0.039 -20.806 1.00 95.00 89 ILE A N 1
ATOM 676 C CA . ILE A 1 89 ? 9.531 1.398 -20.403 1.00 95.00 89 ILE A CA 1
ATOM 677 C C . ILE A 1 89 ? 8.538 1.892 -19.354 1.00 95.00 89 ILE A C 1
ATOM 679 O O . ILE A 1 89 ? 8.948 2.374 -18.295 1.00 95.00 89 ILE A O 1
ATOM 683 N N . VAL A 1 90 ? 7.238 1.740 -19.611 1.00 95.44 90 VAL A N 1
ATOM 684 C CA . VAL A 1 90 ? 6.180 2.094 -18.657 1.00 95.44 90 VAL A CA 1
ATOM 685 C C . VAL A 1 90 ? 6.305 1.261 -17.385 1.00 95.44 90 VAL A C 1
ATOM 687 O O . VAL A 1 90 ? 6.244 1.831 -16.296 1.00 95.44 90 VAL A O 1
ATOM 690 N N . PHE A 1 91 ? 6.559 -0.044 -17.506 1.00 96.88 91 PHE A N 1
ATOM 691 C CA . PHE A 1 91 ? 6.824 -0.909 -16.357 1.00 96.88 91 PHE A CA 1
ATOM 692 C C . PHE A 1 91 ? 7.979 -0.362 -15.509 1.00 96.88 91 PHE A C 1
ATOM 694 O O . PHE A 1 91 ? 7.796 -0.011 -14.344 1.00 96.88 91 PHE A O 1
ATOM 701 N N . GLY A 1 92 ? 9.154 -0.192 -16.122 1.00 95.88 92 GLY A N 1
ATOM 702 C CA . GLY A 1 92 ? 10.364 0.201 -15.408 1.00 95.88 92 GLY A CA 1
ATOM 703 C C . GLY A 1 92 ? 10.325 1.613 -14.824 1.00 95.88 92 GLY A C 1
ATOM 704 O O . GLY A 1 92 ? 11.089 1.893 -13.909 1.00 95.88 92 GLY A O 1
ATOM 705 N N . THR A 1 93 ? 9.465 2.506 -15.323 1.00 97.44 93 THR A N 1
ATOM 706 C CA . THR A 1 93 ? 9.440 3.925 -14.911 1.00 97.44 93 THR A CA 1
ATOM 707 C C . THR A 1 93 ? 8.214 4.337 -14.101 1.00 97.44 93 THR A C 1
ATOM 709 O O . THR A 1 93 ? 8.217 5.445 -13.562 1.00 97.44 93 THR A O 1
ATOM 712 N N . ARG A 1 94 ? 7.167 3.499 -14.022 1.00 96.62 94 ARG A N 1
ATOM 713 C CA . ARG A 1 94 ? 5.886 3.877 -13.389 1.00 96.62 94 ARG A CA 1
ATOM 714 C C . ARG A 1 94 ? 5.317 2.866 -12.400 1.00 96.62 94 ARG A C 1
ATOM 716 O O . ARG A 1 94 ? 4.388 3.230 -11.683 1.00 96.62 94 ARG A O 1
ATOM 723 N N . VAL A 1 95 ? 5.819 1.631 -12.371 1.00 97.62 95 VAL A N 1
ATOM 724 C CA . VAL A 1 95 ? 5.389 0.595 -11.418 1.00 97.62 95 VAL A CA 1
ATOM 725 C C . VAL A 1 95 ? 6.266 0.670 -10.175 1.00 97.62 95 VAL A C 1
ATOM 727 O O . VAL A 1 95 ? 7.487 0.700 -10.293 1.00 97.62 95 VAL A O 1
ATOM 730 N N . ALA A 1 96 ? 5.657 0.692 -8.990 1.00 96.62 96 ALA A N 1
ATOM 731 C CA . ALA A 1 96 ? 6.383 0.726 -7.728 1.00 96.62 96 ALA A CA 1
ATOM 732 C C . ALA A 1 96 ? 7.109 -0.605 -7.479 1.00 96.62 96 ALA A C 1
ATOM 734 O O . ALA A 1 96 ? 6.484 -1.666 -7.442 1.00 96.62 96 ALA A O 1
ATOM 735 N N . LYS A 1 97 ? 8.426 -0.525 -7.280 1.00 94.69 97 LYS A N 1
ATOM 736 C CA . LYS A 1 97 ? 9.293 -1.624 -6.858 1.00 94.69 97 LYS A CA 1
ATOM 737 C C . LYS A 1 97 ? 9.372 -1.605 -5.332 1.00 94.69 97 LYS A C 1
ATOM 739 O O . LYS A 1 97 ? 9.942 -0.682 -4.756 1.00 94.69 97 LYS A O 1
ATOM 744 N N . ILE A 1 98 ? 8.807 -2.622 -4.699 1.00 90.94 98 ILE A N 1
ATOM 745 C CA . ILE A 1 98 ? 8.891 -2.864 -3.261 1.00 90.94 98 ILE A CA 1
ATOM 746 C C . ILE A 1 98 ? 10.010 -3.881 -3.045 1.00 90.94 98 ILE A C 1
ATOM 748 O O . ILE A 1 98 ? 9.888 -5.043 -3.426 1.00 90.94 98 ILE A O 1
ATOM 752 N N . ASP A 1 99 ? 11.120 -3.418 -2.490 1.00 86.69 99 ASP A N 1
ATOM 753 C CA . ASP A 1 99 ? 12.299 -4.226 -2.175 1.00 86.69 99 ASP A CA 1
ATOM 754 C C . ASP A 1 99 ? 12.427 -4.455 -0.656 1.00 86.69 99 ASP A C 1
ATOM 756 O O . ASP A 1 99 ? 11.523 -4.143 0.123 1.00 86.69 99 ASP A O 1
ATOM 760 N N . SER A 1 100 ? 13.556 -5.014 -0.218 1.00 80.19 100 SER A N 1
ATOM 761 C CA . SER A 1 100 ? 13.803 -5.377 1.183 1.00 80.19 100 SER A CA 1
ATOM 762 C C . SER A 1 100 ? 14.042 -4.187 2.126 1.00 80.19 100 SER A C 1
ATOM 764 O O . SER A 1 100 ? 14.279 -4.392 3.321 1.00 80.19 100 SER A O 1
ATOM 766 N N . GLN A 1 101 ? 13.969 -2.940 1.644 1.00 78.69 101 GLN A N 1
ATOM 767 C CA . GLN A 1 101 ? 14.144 -1.763 2.493 1.00 78.69 101 GLN A CA 1
ATOM 768 C C . GLN A 1 101 ? 12.930 -1.544 3.408 1.00 78.69 101 GLN A C 1
ATOM 770 O O . GLN A 1 101 ? 11.897 -0.979 3.034 1.00 78.69 101 GLN A O 1
ATOM 775 N N . ILE A 1 102 ? 13.079 -1.977 4.661 1.00 68.50 102 ILE A N 1
ATOM 776 C CA . ILE A 1 102 ? 12.063 -1.837 5.707 1.00 68.50 102 ILE A CA 1
ATOM 777 C C . ILE A 1 102 ? 11.678 -0.363 5.895 1.00 68.50 102 ILE A C 1
ATOM 779 O O . ILE A 1 102 ? 12.531 0.515 5.999 1.00 68.50 102 ILE A O 1
ATOM 783 N N . SER A 1 103 ? 10.370 -0.107 6.002 1.00 67.94 103 SER A N 1
ATOM 784 C CA . SER A 1 103 ? 9.785 1.213 6.299 1.00 67.94 103 SER A CA 1
ATOM 785 C C . SER A 1 103 ? 10.067 2.305 5.260 1.00 67.94 103 SER A C 1
ATOM 787 O O . SER A 1 103 ? 9.763 3.475 5.505 1.00 67.94 103 SER A O 1
ATOM 789 N N . PHE A 1 104 ? 10.596 1.940 4.092 1.00 80.25 104 PHE A N 1
ATOM 790 C CA . PHE A 1 104 ? 10.855 2.879 3.007 1.00 80.25 104 PHE A CA 1
ATOM 791 C C . PHE A 1 104 ? 9.629 3.084 2.116 1.00 80.25 104 PHE A C 1
ATOM 793 O O . PHE A 1 104 ? 9.294 4.210 1.747 1.00 80.25 104 PHE A O 1
ATOM 800 N N . HIS A 1 105 ? 8.912 2.003 1.818 1.00 87.38 105 HIS A N 1
ATOM 801 C CA . HIS A 1 105 ? 7.809 1.992 0.861 1.00 87.38 105 HIS A CA 1
ATOM 802 C C . HIS A 1 105 ? 6.495 2.428 1.509 1.00 87.38 105 HIS A C 1
ATOM 804 O O . HIS A 1 105 ? 5.945 1.726 2.358 1.00 87.38 105 HIS A O 1
ATOM 810 N N . ARG A 1 106 ? 5.970 3.594 1.116 1.00 91.31 106 ARG A N 1
ATOM 811 C CA . ARG A 1 106 ? 4.717 4.142 1.660 1.00 91.31 106 ARG A CA 1
ATOM 812 C C . ARG A 1 106 ? 3.786 4.569 0.539 1.00 91.31 106 ARG A C 1
ATOM 814 O O . ARG A 1 106 ? 4.186 5.310 -0.355 1.00 91.31 106 ARG A O 1
ATOM 821 N N . LEU A 1 107 ? 2.529 4.148 0.642 1.00 92.31 107 LEU A N 1
ATOM 822 C CA . LEU A 1 107 ? 1.465 4.547 -0.276 1.00 92.31 107 LEU A CA 1
ATOM 823 C C . LEU A 1 107 ? 0.949 5.960 0.027 1.00 92.31 107 LEU A C 1
ATOM 825 O O . LEU A 1 107 ? 0.720 6.760 -0.875 1.00 92.31 107 LEU A O 1
ATOM 829 N N . GLY A 1 108 ? 0.760 6.268 1.308 1.00 91.56 108 GLY A N 1
ATOM 830 C CA . GLY A 1 108 ? 0.180 7.527 1.743 1.00 91.56 108 GLY A CA 1
ATOM 831 C C . GLY A 1 108 ? -0.109 7.546 3.238 1.00 91.56 108 GLY A C 1
ATOM 832 O O . GLY A 1 108 ? 0.230 6.620 3.975 1.00 91.56 108 GLY A O 1
ATOM 833 N N . ARG A 1 109 ? -0.772 8.617 3.675 1.00 91.88 109 ARG A N 1
ATOM 834 C CA . ARG A 1 109 ? -1.311 8.762 5.027 1.00 91.88 109 ARG A CA 1
ATOM 835 C C . ARG A 1 109 ? -2.820 8.932 4.934 1.00 91.88 109 ARG A C 1
ATOM 837 O O . ARG A 1 109 ? -3.302 9.707 4.113 1.00 91.88 109 ARG A O 1
ATOM 844 N N . PHE A 1 110 ? -3.540 8.234 5.797 1.00 91.88 110 PHE A N 1
ATOM 845 C CA . PHE A 1 110 ? -4.992 8.287 5.882 1.00 91.88 110 PHE A CA 1
ATOM 846 C C . PHE A 1 110 ? -5.402 8.678 7.300 1.00 91.88 110 PHE A C 1
ATOM 848 O O . PHE A 1 110 ? -4.683 8.394 8.259 1.00 91.88 110 PHE A O 1
ATOM 855 N N . MET A 1 111 ? -6.531 9.366 7.418 1.00 91.81 111 MET A N 1
ATOM 856 C CA . MET A 1 111 ? -7.078 9.871 8.670 1.00 91.81 111 MET A CA 1
ATOM 857 C C . MET A 1 111 ? -8.546 9.477 8.776 1.00 91.81 111 MET A C 1
ATOM 859 O O . MET A 1 111 ? -9.307 9.653 7.825 1.00 91.81 111 MET A O 1
ATOM 863 N N . ILE A 1 112 ? -8.934 8.995 9.952 1.00 93.25 112 ILE A N 1
ATOM 864 C CA . ILE A 1 112 ? -10.322 8.706 10.306 1.00 93.25 112 ILE A CA 1
ATOM 865 C C . ILE A 1 112 ? -10.829 9.873 11.154 1.00 93.25 112 ILE A C 1
ATOM 867 O O . ILE A 1 112 ? -10.195 10.238 12.145 1.00 93.25 112 ILE A O 1
ATOM 871 N N . SER A 1 113 ? -11.940 10.486 10.756 1.00 93.81 113 SER A N 1
ATOM 872 C CA . SER A 1 113 ? -12.567 11.576 11.513 1.00 93.81 113 SER A CA 1
ATOM 873 C C . SER A 1 113 ? -13.503 11.060 12.606 1.00 93.81 113 SER A C 1
ATOM 875 O O . SER A 1 113 ? -13.881 9.893 12.620 1.00 93.81 113 SER A O 1
ATOM 877 N N . GLY A 1 114 ? -13.956 11.965 13.476 1.00 92.50 114 GLY A N 1
ATOM 878 C CA . GLY A 1 114 ? -15.089 11.696 14.362 1.00 92.50 114 GLY A CA 1
ATOM 879 C C . GLY A 1 114 ? -14.744 10.954 15.650 1.00 92.50 114 GLY A C 1
ATOM 880 O O . GLY A 1 114 ? -15.658 10.438 16.279 1.00 92.50 114 GLY A O 1
ATOM 881 N N . VAL A 1 115 ? -13.471 10.899 16.059 1.00 92.00 115 VAL A N 1
ATOM 882 C CA . VAL A 1 115 ? -13.071 10.338 17.363 1.00 92.00 115 VAL A CA 1
ATOM 883 C C . VAL A 1 115 ? -13.890 11.002 18.475 1.00 92.00 115 VAL A C 1
ATOM 885 O O . VAL A 1 115 ? -13.820 12.219 18.649 1.00 92.00 115 VAL A O 1
ATOM 888 N N . ASN A 1 116 ? -14.675 10.211 19.207 1.00 91.25 116 ASN A N 1
ATOM 889 C CA . ASN A 1 116 ? -15.546 10.691 20.289 1.00 91.25 116 ASN A CA 1
ATOM 890 C C . ASN A 1 116 ? -15.046 10.270 21.684 1.00 91.25 116 ASN A C 1
ATOM 892 O O . ASN A 1 116 ? -15.441 10.864 22.685 1.00 91.25 116 ASN A O 1
ATOM 896 N N . ASN A 1 117 ? -14.140 9.293 21.744 1.00 83.25 117 ASN A N 1
ATOM 897 C CA . ASN A 1 117 ? -13.474 8.839 22.953 1.00 83.25 117 ASN A CA 1
ATOM 898 C C . ASN A 1 117 ? -11.961 8.856 22.713 1.00 83.25 117 ASN A C 1
ATOM 900 O O . ASN A 1 117 ? -11.395 7.947 22.119 1.00 83.25 117 ASN A O 1
ATOM 904 N N . THR A 1 118 ? -11.283 9.903 23.168 1.00 79.06 118 THR A N 1
ATOM 905 C CA . THR A 1 118 ? -9.835 10.064 22.955 1.00 79.06 118 THR A CA 1
ATOM 906 C C . THR A 1 118 ? -8.977 9.185 23.865 1.00 79.06 118 THR A C 1
ATOM 908 O O . THR A 1 118 ? -7.768 9.131 23.674 1.00 79.06 118 THR A O 1
ATOM 911 N N . ASN A 1 119 ? -9.585 8.522 24.853 1.00 81.81 119 ASN A N 1
ATOM 912 C CA . ASN A 1 119 ? -8.879 7.718 25.853 1.00 81.81 119 ASN A CA 1
ATOM 913 C C . ASN A 1 119 ? -8.980 6.210 25.592 1.00 81.81 119 ASN A C 1
ATOM 915 O O . ASN A 1 119 ? -8.330 5.434 26.287 1.00 81.81 119 ASN A O 1
ATOM 919 N N . GLY A 1 120 ? -9.825 5.780 24.653 1.00 74.88 120 GLY A N 1
ATOM 920 C CA . GLY A 1 120 ? -9.931 4.370 24.282 1.00 74.88 120 GLY A CA 1
ATOM 921 C C . GLY A 1 120 ? -9.059 4.014 23.081 1.00 74.88 120 GLY A C 1
ATOM 922 O O . GLY A 1 120 ? -8.515 4.877 22.394 1.00 74.88 120 GLY A O 1
ATOM 923 N N . ASP A 1 121 ? -8.960 2.716 22.824 1.00 83.44 121 ASP A N 1
ATOM 924 C CA . ASP A 1 121 ? -8.177 2.165 21.724 1.00 83.44 121 ASP A CA 1
ATOM 925 C C . ASP A 1 121 ? -9.052 2.021 20.461 1.00 83.44 121 ASP A C 1
ATOM 927 O O . ASP A 1 121 ? -10.093 1.353 20.516 1.00 83.44 121 ASP A O 1
ATOM 931 N N . PRO A 1 122 ? -8.671 2.628 19.318 1.00 81.44 122 PRO A N 1
ATOM 932 C CA . PRO A 1 122 ? -9.360 2.418 18.047 1.00 81.44 122 PRO A CA 1
ATOM 933 C C . PRO A 1 122 ? -9.213 0.990 17.495 1.00 81.44 122 PRO A C 1
ATOM 935 O O . PRO A 1 122 ? -9.864 0.684 16.500 1.00 81.44 122 PRO A O 1
ATOM 938 N N . ASP A 1 123 ? -8.385 0.133 18.101 1.00 85.75 123 ASP A N 1
ATOM 939 C CA . ASP A 1 123 ? -8.203 -1.290 17.780 1.00 85.75 123 ASP A CA 1
ATOM 940 C C . ASP A 1 123 ? -7.972 -1.558 16.282 1.00 85.75 123 ASP A C 1
ATOM 942 O O . ASP A 1 123 ? -8.616 -2.403 15.657 1.00 85.75 123 ASP A O 1
ATOM 946 N N . LEU A 1 124 ? -7.063 -0.785 15.678 1.00 85.56 124 LEU A N 1
ATOM 947 C CA . LEU A 1 124 ? -6.725 -0.909 14.260 1.00 85.56 124 LEU A CA 1
ATOM 948 C C . LEU A 1 124 ? -5.955 -2.205 13.995 1.00 85.56 124 LEU A C 1
ATOM 950 O O . LEU A 1 124 ? -4.813 -2.356 14.437 1.00 85.56 124 LEU A O 1
ATOM 954 N N . ARG A 1 125 ? -6.547 -3.119 13.220 1.00 85.94 125 ARG A N 1
ATOM 955 C CA . ARG A 1 125 ? -5.934 -4.417 12.880 1.00 85.94 125 ARG A CA 1
ATOM 956 C C . ARG A 1 125 ? -6.049 -4.720 11.401 1.00 85.94 125 ARG A C 1
ATOM 958 O O . ARG A 1 125 ? -7.094 -4.493 10.801 1.00 85.94 125 ARG A O 1
ATOM 965 N N . TRP A 1 126 ? -5.004 -5.296 10.818 1.00 85.44 126 TRP A N 1
ATOM 966 C CA . TRP A 1 126 ? -5.069 -5.805 9.454 1.00 85.44 126 TRP A CA 1
ATOM 967 C C . TRP A 1 126 ? -6.013 -6.995 9.366 1.00 85.44 126 TRP A C 1
ATOM 969 O O . TRP A 1 126 ? -5.910 -7.946 10.144 1.00 85.44 126 TRP A O 1
ATOM 979 N N . LYS A 1 127 ? -6.882 -6.986 8.357 1.00 85.69 127 LYS A N 1
ATOM 980 C CA . LYS A 1 127 ? -7.759 -8.115 8.067 1.00 85.69 127 LYS A CA 1
ATOM 981 C C . LYS A 1 127 ? -7.192 -8.945 6.918 1.00 85.69 127 LYS A C 1
ATOM 983 O O . LYS A 1 127 ? -7.570 -8.751 5.773 1.00 85.69 127 LYS A O 1
ATOM 988 N N . THR A 1 128 ? -6.283 -9.872 7.203 1.00 82.56 128 THR A N 1
ATOM 989 C CA . THR A 1 128 ? -5.670 -10.765 6.191 1.00 82.56 128 THR A CA 1
ATOM 990 C C . THR A 1 128 ? -6.326 -12.150 6.110 1.00 82.56 128 THR A C 1
ATOM 992 O O . THR A 1 128 ? -6.206 -12.833 5.093 1.00 82.56 128 THR A O 1
ATOM 995 N N . LEU A 1 129 ? -7.052 -12.561 7.156 1.00 78.56 129 LEU A N 1
ATOM 996 C CA . LEU A 1 129 ? -7.681 -13.879 7.300 1.00 78.56 129 LEU A CA 1
ATOM 997 C C . LEU A 1 129 ? -9.191 -13.762 7.581 1.00 78.56 129 LEU A C 1
ATOM 999 O O . LEU A 1 129 ? -9.707 -12.683 7.874 1.00 78.56 129 LEU A O 1
ATOM 1003 N N . GLY A 1 130 ? -9.893 -14.899 7.520 1.00 77.62 130 GLY A N 1
ATOM 1004 C CA . GLY A 1 130 ? -11.330 -15.002 7.794 1.00 77.62 130 GLY A CA 1
ATOM 1005 C C . GLY A 1 130 ? -12.219 -14.797 6.562 1.00 77.62 130 GLY A C 1
ATOM 1006 O O . GLY A 1 130 ? -11.758 -14.846 5.420 1.00 77.62 130 GLY A O 1
ATOM 1007 N N . THR A 1 131 ? -13.518 -14.612 6.800 1.00 78.62 131 THR A N 1
ATOM 1008 C CA . THR A 1 131 ? -14.541 -14.443 5.757 1.00 78.62 131 THR A CA 1
ATOM 1009 C C . THR A 1 131 ? -14.774 -12.970 5.386 1.00 78.62 131 THR A C 1
ATOM 1011 O O . THR A 1 131 ? -14.509 -12.046 6.165 1.00 78.62 131 THR A O 1
ATOM 1014 N N . GLY A 1 132 ? -15.332 -12.745 4.193 1.00 86.00 132 GLY A N 1
ATOM 1015 C CA . GLY A 1 132 ? -15.650 -11.411 3.670 1.00 86.00 132 GLY A CA 1
ATOM 1016 C C . GLY A 1 132 ? -14.441 -10.689 3.066 1.00 86.00 132 GLY A C 1
ATOM 1017 O O . GLY A 1 132 ? -13.507 -11.328 2.578 1.00 86.00 132 GLY A O 1
ATOM 1018 N N . LEU A 1 133 ? -14.470 -9.350 3.084 1.00 87.56 133 LEU A N 1
ATOM 1019 C CA . LEU A 1 133 ? -13.366 -8.519 2.591 1.00 87.56 133 LEU A CA 1
ATOM 1020 C C . LEU A 1 133 ? -12.102 -8.743 3.420 1.00 87.56 133 LEU A C 1
ATOM 1022 O O . LEU A 1 133 ? -12.175 -8.808 4.649 1.00 87.56 133 LEU A O 1
ATOM 1026 N N . LYS A 1 134 ? -10.960 -8.844 2.741 1.00 89.25 134 LYS A N 1
ATOM 1027 C CA . LYS A 1 134 ? -9.633 -9.034 3.328 1.00 89.25 134 LYS A CA 1
ATOM 1028 C C . LYS A 1 134 ? -8.591 -8.281 2.515 1.00 89.25 134 LYS A C 1
ATOM 1030 O O . LYS A 1 134 ? -8.796 -8.064 1.322 1.00 89.25 134 LYS A O 1
ATOM 1035 N N . THR A 1 135 ? -7.482 -7.942 3.154 1.00 90.56 135 THR A N 1
ATOM 1036 C CA . THR A 1 135 ? -6.329 -7.333 2.511 1.00 90.56 135 THR A CA 1
ATOM 1037 C C . THR A 1 135 ? -5.785 -8.254 1.429 1.00 90.56 135 THR A C 1
ATOM 1039 O O . THR A 1 135 ? -5.594 -9.452 1.660 1.00 90.56 135 THR A O 1
ATOM 1042 N N . LYS A 1 136 ? -5.537 -7.690 0.251 1.00 90.44 136 LYS A N 1
ATOM 1043 C CA . LYS A 1 136 ? -4.956 -8.375 -0.903 1.00 90.44 136 LYS A CA 1
ATOM 1044 C C . LYS A 1 136 ? -3.950 -7.453 -1.564 1.00 90.44 136 LYS A C 1
ATOM 1046 O O . LYS A 1 136 ? -4.243 -6.285 -1.790 1.00 90.44 136 LYS A O 1
ATOM 1051 N N . PHE A 1 137 ? -2.803 -8.002 -1.928 1.00 90.25 137 PHE A N 1
ATOM 1052 C CA . PHE A 1 137 ? -1.844 -7.336 -2.797 1.00 90.25 137 PHE A CA 1
ATOM 1053 C C . PHE A 1 137 ? -1.693 -8.158 -4.061 1.00 90.25 137 PHE A C 1
ATOM 1055 O O . PHE A 1 137 ? -1.778 -9.385 -4.019 1.00 90.25 137 PHE A O 1
ATOM 1062 N N . PHE A 1 138 ? -1.458 -7.477 -5.171 1.00 90.94 138 PHE A N 1
ATOM 1063 C CA . PHE A 1 138 ? -1.088 -8.103 -6.422 1.00 90.94 138 PHE A CA 1
ATOM 1064 C C . PHE A 1 138 ? 0.287 -7.598 -6.835 1.00 90.94 138 PHE A C 1
ATOM 1066 O O . PHE A 1 138 ? 0.607 -6.425 -6.634 1.00 90.94 138 PHE A O 1
ATOM 1073 N N . THR A 1 139 ? 1.089 -8.472 -7.425 1.00 92.31 139 THR A N 1
ATOM 1074 C CA . THR A 1 139 ? 2.339 -8.098 -8.088 1.00 92.31 139 THR A CA 1
ATOM 1075 C C . THR A 1 139 ? 2.194 -8.289 -9.593 1.00 92.31 139 THR A C 1
ATOM 1077 O O . THR A 1 139 ? 1.295 -8.999 -10.053 1.00 92.31 139 THR A O 1
ATOM 1080 N N . LEU A 1 140 ? 3.045 -7.610 -10.350 1.00 92.38 140 LEU A N 1
ATOM 1081 C CA . LEU A 1 140 ? 3.177 -7.734 -11.794 1.00 92.38 140 LEU A CA 1
ATOM 1082 C C . LEU A 1 140 ? 4.425 -8.555 -12.139 1.00 92.38 140 LEU A C 1
ATOM 1084 O O . LEU A 1 140 ? 5.471 -8.378 -11.511 1.00 92.38 140 LEU A O 1
ATOM 1088 N N . ASP A 1 141 ? 4.331 -9.405 -13.162 1.00 89.50 141 ASP A N 1
ATOM 1089 C CA . ASP A 1 141 ? 5.504 -10.000 -13.807 1.00 89.50 141 ASP A CA 1
ATOM 1090 C C . ASP A 1 141 ? 6.422 -8.902 -14.343 1.00 89.50 141 ASP A C 1
ATOM 1092 O O . ASP A 1 141 ? 5.958 -7.861 -14.804 1.00 89.50 141 ASP A O 1
ATOM 1096 N N . SER A 1 142 ? 7.733 -9.143 -14.334 1.00 85.94 142 SER A N 1
ATOM 1097 C CA . SER A 1 142 ? 8.724 -8.191 -14.857 1.00 85.94 142 SER A CA 1
ATOM 1098 C C . SER A 1 142 ? 8.946 -8.289 -16.369 1.00 85.94 142 SER A C 1
ATOM 1100 O O . SER A 1 142 ? 9.686 -7.484 -16.942 1.00 85.94 142 SER A O 1
ATOM 1102 N N . ILE A 1 143 ? 8.300 -9.255 -17.028 1.00 86.69 143 ILE A N 1
ATOM 1103 C CA . ILE A 1 143 ? 8.432 -9.539 -18.458 1.00 86.69 143 ILE A CA 1
ATOM 1104 C C . ILE A 1 143 ? 7.054 -9.450 -19.115 1.00 86.69 143 ILE A C 1
ATOM 1106 O O . ILE A 1 143 ? 6.055 -9.908 -18.570 1.00 86.69 143 ILE A O 1
ATOM 1110 N N . ALA A 1 144 ? 7.003 -8.856 -20.308 1.00 86.50 144 ALA A N 1
ATOM 1111 C CA . ALA A 1 144 ? 5.771 -8.749 -21.072 1.00 86.50 144 ALA A CA 1
ATOM 1112 C C . ALA A 1 144 ? 5.272 -10.137 -21.539 1.00 86.50 144 ALA A C 1
ATOM 1114 O O . ALA A 1 144 ? 6.080 -10.935 -22.021 1.00 86.50 144 ALA A O 1
ATOM 1115 N N . PRO A 1 145 ? 3.955 -10.405 -21.495 1.00 79.88 145 PRO A N 1
ATOM 1116 C CA . PRO A 1 145 ? 2.890 -9.499 -21.059 1.00 79.88 145 PRO A CA 1
ATOM 1117 C C . PRO A 1 145 ? 2.785 -9.479 -19.524 1.00 79.88 145 PRO A C 1
ATOM 1119 O O . PRO A 1 145 ? 2.652 -10.530 -18.922 1.00 79.88 145 PRO A O 1
ATOM 1122 N N . PHE A 1 146 ? 2.857 -8.291 -18.905 1.00 90.88 146 PHE A N 1
ATOM 1123 C CA . PHE A 1 146 ? 2.978 -8.080 -17.449 1.00 90.88 146 PHE A CA 1
ATOM 1124 C C . PHE A 1 146 ? 1.762 -8.609 -16.669 1.00 90.88 146 PHE A C 1
ATOM 1126 O O . PHE A 1 146 ? 0.873 -7.849 -16.274 1.00 90.88 146 PHE A O 1
ATOM 1133 N N . HIS A 1 147 ? 1.683 -9.923 -16.486 1.00 88.62 147 HIS A N 1
ATOM 1134 C CA . HIS A 1 147 ? 0.575 -10.567 -15.802 1.00 88.62 147 HIS A CA 1
ATOM 1135 C C . HIS A 1 147 ? 0.542 -10.153 -14.337 1.00 88.62 147 HIS A C 1
ATOM 1137 O O . HIS A 1 147 ? 1.575 -9.896 -13.726 1.00 88.62 147 HIS A O 1
ATOM 1143 N N . SER A 1 148 ? -0.663 -10.096 -13.773 1.00 91.38 148 SER A N 1
ATOM 1144 C CA . SER A 1 148 ? -0.861 -9.772 -12.368 1.00 91.38 148 SER A CA 1
ATOM 1145 C C . SER A 1 148 ? -1.310 -10.998 -11.591 1.00 91.38 148 SER A C 1
ATOM 1147 O O . SER A 1 148 ? -2.225 -11.703 -12.023 1.00 91.38 148 SER A O 1
ATOM 1149 N N . PHE A 1 149 ? -0.695 -11.230 -10.436 1.00 88.12 149 PHE A N 1
ATOM 1150 C CA . PHE A 1 149 ? -1.009 -12.356 -9.563 1.00 88.12 149 PHE A CA 1
ATOM 1151 C C . PHE A 1 149 ? -1.036 -11.921 -8.094 1.00 88.12 149 PHE A C 1
ATOM 1153 O O . PHE A 1 149 ? -0.338 -10.975 -7.717 1.00 88.12 149 PHE A O 1
ATOM 1160 N N . PRO A 1 150 ? -1.889 -12.550 -7.264 1.00 86.56 150 PRO A N 1
A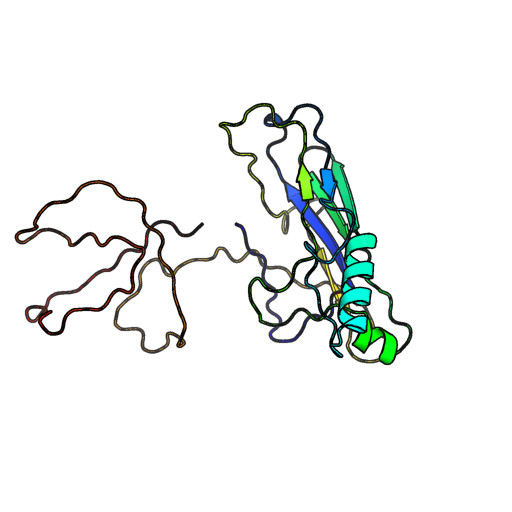TOM 1161 C CA . PRO A 1 150 ? -1.988 -12.215 -5.852 1.00 86.56 150 PRO A CA 1
ATOM 1162 C C . PRO A 1 150 ? -0.718 -12.627 -5.103 1.00 86.56 150 PRO A C 1
ATOM 1164 O O . PRO A 1 150 ? -0.127 -13.664 -5.393 1.00 86.56 150 PRO A O 1
ATOM 1167 N N . ILE A 1 151 ? -0.348 -11.830 -4.107 1.00 84.12 151 ILE A N 1
ATOM 1168 C CA . ILE A 1 151 ? 0.736 -12.122 -3.168 1.00 84.12 151 ILE A CA 1
ATOM 1169 C C . ILE A 1 151 ? 0.131 -12.789 -1.934 1.00 84.12 151 ILE A C 1
ATOM 1171 O O . ILE A 1 151 ? -0.878 -12.315 -1.395 1.00 84.12 151 ILE A O 1
ATOM 1175 N N . GLU A 1 152 ? 0.747 -13.873 -1.472 1.00 80.62 152 GLU A N 1
ATOM 1176 C CA . GLU A 1 152 ? 0.391 -14.464 -0.187 1.00 80.62 152 GLU A CA 1
ATOM 1177 C C . GLU A 1 152 ? 0.889 -13.576 0.952 1.00 80.62 152 GLU A C 1
ATOM 1179 O O . GLU A 1 152 ? 2.065 -13.237 1.045 1.00 80.62 152 GLU A O 1
ATOM 1184 N N . LEU A 1 153 ? -0.035 -13.180 1.824 1.00 76.12 153 LEU A N 1
ATOM 1185 C CA . LEU A 1 153 ? 0.262 -12.330 2.966 1.00 76.12 153 LEU A CA 1
ATOM 1186 C C . LEU A 1 153 ? 0.285 -13.176 4.225 1.00 76.12 153 LEU A C 1
ATOM 1188 O O . LEU A 1 153 ? -0.725 -13.798 4.573 1.00 76.12 153 LEU A O 1
ATOM 1192 N N . SER A 1 154 ? 1.390 -13.125 4.953 1.00 68.19 154 SER A N 1
ATOM 1193 C CA . SER A 1 154 ? 1.441 -13.613 6.321 1.00 68.19 154 SER A CA 1
ATOM 1194 C C . SER A 1 154 ? 1.316 -12.432 7.279 1.00 68.19 154 SER A C 1
ATOM 1196 O O . SER A 1 154 ? 1.969 -11.392 7.162 1.00 68.19 154 SER A O 1
ATOM 1198 N N . THR A 1 155 ? 0.443 -12.581 8.272 1.00 60.34 155 THR A N 1
ATOM 1199 C CA . THR A 1 155 ? 0.599 -11.824 9.512 1.00 60.34 155 THR A CA 1
ATOM 1200 C C . THR A 1 155 ? 1.589 -12.599 10.346 1.00 60.34 155 THR A C 1
ATOM 1202 O O . THR A 1 155 ? 1.197 -13.400 11.198 1.00 60.34 155 THR A O 1
ATOM 1205 N N . GLU A 1 156 ? 2.874 -12.406 10.083 1.00 51.12 156 GLU A N 1
ATOM 1206 C CA . GLU A 1 156 ? 3.848 -12.732 11.105 1.00 51.12 156 GLU A CA 1
ATOM 1207 C C . GLU A 1 156 ? 3.466 -11.913 12.341 1.00 51.12 156 GLU A C 1
ATOM 1209 O O . GLU A 1 156 ? 3.515 -10.679 12.357 1.00 51.12 156 GLU A O 1
ATOM 1214 N N . LYS A 1 157 ? 3.048 -12.603 13.411 1.00 41.88 157 LYS A N 1
ATOM 1215 C CA . LYS A 1 157 ? 3.398 -12.092 14.730 1.00 41.88 157 LYS A CA 1
ATOM 1216 C C . LYS A 1 157 ? 4.906 -11.909 14.628 1.00 41.88 157 LYS A C 1
ATOM 1218 O O . LYS A 1 157 ? 5.590 -12.887 14.350 1.00 41.88 157 LYS A O 1
ATOM 1223 N N . ASN A 1 158 ? 5.411 -10.698 14.833 1.00 39.09 158 ASN A N 1
ATOM 1224 C CA . ASN A 1 158 ? 6.786 -10.552 15.283 1.00 39.09 158 ASN A CA 1
ATOM 1225 C C . ASN A 1 158 ? 6.860 -11.348 16.599 1.00 39.09 158 ASN A C 1
ATOM 1227 O O . ASN A 1 158 ? 6.619 -10.798 17.672 1.00 39.09 158 ASN A O 1
ATOM 1231 N N . THR A 1 159 ? 7.066 -12.662 16.536 1.00 34.50 159 THR A N 1
ATOM 1232 C CA . THR A 1 159 ? 7.518 -13.425 17.681 1.00 34.50 159 THR A CA 1
ATOM 1233 C C . THR A 1 159 ? 8.956 -12.990 17.815 1.00 34.50 159 THR A C 1
ATOM 1235 O O . THR A 1 159 ? 9.838 -13.486 17.116 1.00 34.50 159 THR A O 1
ATOM 1238 N N . CYS A 1 160 ? 9.184 -11.989 18.664 1.00 40.16 160 CYS A N 1
ATOM 1239 C CA . CYS A 1 160 ? 10.480 -11.901 19.303 1.00 40.16 160 CYS A CA 1
ATOM 1240 C C . CYS A 1 160 ? 10.798 -13.311 19.813 1.00 40.16 160 CYS A C 1
ATOM 1242 O O . CYS A 1 160 ? 9.888 -13.973 20.328 1.00 40.16 160 CYS A O 1
ATOM 1244 N N . PRO A 1 161 ? 12.033 -13.802 19.659 1.00 35.44 161 PRO A N 1
ATOM 1245 C CA . PRO A 1 161 ? 12.420 -14.923 20.487 1.00 35.44 161 PRO A CA 1
ATOM 1246 C C . PRO A 1 161 ? 12.152 -14.491 21.937 1.00 35.44 161 PRO A C 1
ATOM 1248 O O . PRO A 1 161 ? 12.541 -13.390 22.333 1.00 35.44 161 PRO A O 1
ATOM 1251 N N . ASP A 1 162 ? 11.414 -15.310 22.694 1.00 33.59 162 ASP A N 1
ATOM 1252 C CA . ASP A 1 162 ? 11.023 -15.002 24.081 1.00 33.59 162 ASP A CA 1
ATOM 1253 C C . ASP A 1 162 ? 12.259 -14.715 24.965 1.00 33.59 162 ASP A C 1
ATOM 1255 O O . ASP A 1 162 ? 12.152 -14.090 26.020 1.00 33.59 162 ASP A O 1
ATOM 1259 N N . TYR A 1 163 ? 13.444 -15.124 24.492 1.00 36.84 163 TYR A N 1
ATOM 1260 C CA . TYR A 1 163 ? 14.751 -14.915 25.094 1.00 36.84 163 TYR A CA 1
ATOM 1261 C C . TYR A 1 163 ? 15.816 -14.711 24.003 1.00 36.84 163 TYR A C 1
ATOM 1263 O O . TYR A 1 163 ? 15.810 -15.406 22.990 1.00 36.84 163 TYR A O 1
ATOM 1271 N N . LEU A 1 164 ? 16.776 -13.807 24.225 1.00 37.56 164 LEU A N 1
ATOM 1272 C CA . LEU A 1 164 ? 18.083 -13.896 23.568 1.00 37.56 164 LEU A CA 1
ATOM 1273 C C . LEU A 1 164 ? 18.960 -14.800 24.439 1.00 37.56 164 LEU A C 1
ATOM 1275 O O . LEU A 1 164 ? 19.412 -14.378 25.505 1.00 37.56 164 LEU A O 1
ATOM 1279 N N . GLU A 1 165 ? 19.198 -16.041 24.020 1.00 34.75 165 GLU A N 1
ATOM 1280 C CA . GLU A 1 165 ? 20.287 -16.820 24.607 1.00 34.75 165 GLU A CA 1
ATOM 1281 C C . GLU A 1 165 ? 21.613 -16.272 24.068 1.00 34.75 165 GLU A C 1
ATOM 1283 O O . GLU A 1 165 ? 21.829 -16.210 22.860 1.00 34.75 165 GLU A O 1
ATOM 1288 N N . ILE A 1 166 ? 22.533 -15.895 24.961 1.00 39.38 166 ILE A N 1
ATOM 1289 C CA . ILE A 1 166 ? 23.878 -15.373 24.630 1.00 39.38 166 ILE A CA 1
ATOM 1290 C C . ILE A 1 166 ? 24.780 -16.418 23.923 1.00 39.38 166 ILE A C 1
ATOM 1292 O O . ILE A 1 166 ? 25.958 -16.179 23.683 1.00 39.38 166 ILE A O 1
ATOM 1296 N N . ASN A 1 167 ? 24.229 -17.556 23.497 1.00 35.59 167 ASN A N 1
ATOM 1297 C CA . ASN A 1 167 ? 24.953 -18.605 22.788 1.00 35.59 167 ASN A CA 1
ATOM 1298 C C . ASN A 1 167 ? 24.456 -18.859 21.357 1.00 35.59 167 ASN A C 1
ATOM 1300 O O . ASN A 1 167 ? 24.836 -19.882 20.795 1.00 35.59 167 ASN A O 1
ATOM 1304 N N . ASP A 1 168 ? 23.647 -17.980 20.750 1.00 36.00 168 ASP A N 1
ATOM 1305 C CA . ASP A 1 168 ? 23.294 -18.112 19.329 1.00 36.00 168 ASP A CA 1
ATOM 1306 C C . ASP A 1 168 ? 24.297 -17.352 18.429 1.00 36.00 168 ASP A C 1
ATOM 1308 O O . ASP A 1 168 ? 24.242 -16.121 18.335 1.00 36.00 168 ASP A O 1
ATOM 1312 N N . PRO A 1 169 ? 25.236 -18.045 17.751 1.00 36.44 169 PRO A N 1
ATOM 1313 C CA . PRO A 1 169 ? 26.234 -17.415 16.891 1.00 36.44 169 PRO A CA 1
ATOM 1314 C C . PRO A 1 169 ? 25.667 -16.942 15.540 1.00 36.44 169 PRO A C 1
ATOM 1316 O O . PRO A 1 169 ? 26.444 -16.495 14.694 1.00 36.44 169 PRO A O 1
ATOM 1319 N N . THR A 1 170 ? 24.355 -17.058 15.290 1.00 36.56 170 THR A N 1
ATOM 1320 C CA . THR A 1 170 ? 23.758 -16.811 13.964 1.00 36.56 170 THR A CA 1
ATOM 1321 C C . THR A 1 170 ? 23.012 -15.484 13.816 1.00 36.56 170 THR A C 1
ATOM 1323 O O . THR A 1 170 ? 22.359 -15.262 12.795 1.00 36.56 170 THR A O 1
ATOM 1326 N N . ILE A 1 171 ? 23.138 -14.554 14.769 1.00 41.47 171 ILE A N 1
ATOM 1327 C CA . ILE A 1 171 ? 22.481 -13.245 14.649 1.00 41.47 171 ILE A CA 1
ATOM 1328 C C . ILE A 1 171 ? 23.163 -12.403 13.551 1.00 41.47 171 ILE A C 1
ATOM 1330 O O . ILE A 1 171 ? 24.364 -12.133 13.640 1.00 41.47 171 ILE A O 1
ATOM 1334 N N . PRO A 1 172 ? 22.420 -11.928 12.530 1.00 35.69 172 PRO A N 1
ATOM 1335 C CA . PRO A 1 172 ? 22.960 -11.029 11.519 1.00 35.69 172 PRO A CA 1
ATOM 1336 C C . PRO A 1 172 ? 23.410 -9.701 12.133 1.00 35.69 172 PRO A C 1
ATOM 1338 O O . PRO A 1 172 ? 22.742 -9.131 13.002 1.00 35.69 172 PRO A O 1
ATOM 1341 N N . SER A 1 173 ? 24.518 -9.160 11.630 1.00 32.00 173 SER A N 1
ATOM 1342 C CA . SER A 1 173 ? 24.979 -7.815 11.977 1.00 32.00 173 SER A CA 1
ATOM 1343 C C . SER A 1 173 ? 23.902 -6.772 11.649 1.00 32.00 173 SER A C 1
ATOM 1345 O O . SER A 1 173 ? 23.496 -6.650 10.492 1.00 32.00 173 SER A O 1
ATOM 1347 N N . GLY A 1 174 ? 23.463 -6.004 12.647 1.00 33.78 174 GLY A N 1
ATOM 1348 C CA . GLY A 1 174 ? 22.447 -4.962 12.497 1.00 33.78 174 GLY A CA 1
ATOM 1349 C C . GLY A 1 174 ? 22.282 -4.120 13.765 1.00 33.78 174 GLY A C 1
ATOM 1350 O O . GLY A 1 174 ? 22.773 -4.484 14.831 1.00 33.78 174 GLY A O 1
ATOM 1351 N N . SER A 1 175 ? 21.603 -2.978 13.644 1.00 32.56 175 SER A N 1
ATOM 1352 C CA . SER A 1 175 ? 21.265 -2.111 14.779 1.00 32.56 175 SER A CA 1
ATOM 1353 C C . SER A 1 175 ? 19.900 -2.494 15.342 1.00 32.56 175 SER A C 1
ATOM 1355 O O . SER A 1 175 ? 18.904 -2.452 14.621 1.00 32.56 175 SER A O 1
ATOM 1357 N N . TYR A 1 176 ? 19.842 -2.806 16.635 1.00 35.25 176 TYR A N 1
ATOM 1358 C CA . TYR A 1 176 ? 18.610 -3.167 17.335 1.00 35.25 176 TYR A CA 1
ATOM 1359 C C . TYR A 1 176 ? 18.280 -2.086 18.368 1.00 35.25 176 TYR A C 1
ATOM 1361 O O . TYR A 1 176 ? 19.147 -1.678 19.139 1.00 35.25 176 TYR A O 1
ATOM 1369 N N . GLN A 1 177 ? 17.040 -1.596 18.375 1.00 32.12 177 GLN A N 1
ATOM 1370 C CA . GLN A 1 177 ? 16.560 -0.652 19.385 1.00 32.12 177 GLN A CA 1
ATOM 1371 C C . GLN A 1 177 ? 15.622 -1.366 20.351 1.00 32.12 177 GLN A C 1
ATOM 1373 O O . GLN A 1 177 ? 14.667 -2.020 19.938 1.00 32.12 177 GLN A O 1
ATOM 1378 N N . VAL A 1 178 ? 15.889 -1.196 21.641 1.00 35.34 178 VAL A N 1
ATOM 1379 C CA . VAL A 1 178 ? 14.968 -1.533 22.729 1.00 35.34 178 VAL A CA 1
ATOM 1380 C C . VAL A 1 178 ? 14.388 -0.209 23.234 1.00 35.34 178 VAL A C 1
ATOM 1382 O O . VAL A 1 178 ? 15.108 0.789 23.254 1.00 35.34 178 VAL A O 1
ATOM 1385 N N . LEU A 1 179 ? 13.108 -0.170 23.611 1.00 30.44 179 LEU A N 1
ATOM 1386 C CA . LEU A 1 179 ? 12.452 0.995 24.218 1.00 3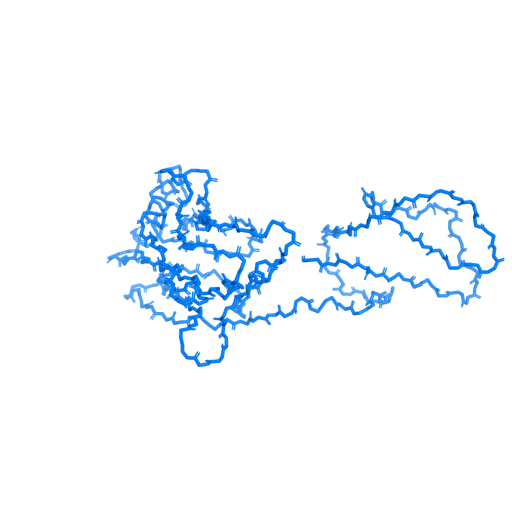0.44 179 LEU A CA 1
ATOM 1387 C C . LEU A 1 179 ? 11.956 0.585 25.613 1.00 30.44 179 LEU A C 1
ATOM 1389 O O . LEU A 1 179 ? 11.265 -0.417 25.744 1.00 30.44 179 LEU A O 1
ATOM 1393 N N . LEU A 1 180 ? 12.312 1.331 26.656 1.00 36.03 180 LEU A N 1
ATOM 1394 C CA . LEU A 1 180 ? 11.920 1.091 28.047 1.00 36.03 180 LEU A CA 1
ATOM 1395 C C . LEU A 1 180 ? 11.648 2.448 28.679 1.00 36.03 180 LEU A C 1
ATOM 1397 O O . LEU A 1 180 ? 12.497 3.337 28.639 1.00 36.03 180 LEU A O 1
ATOM 1401 N N . ASP A 1 181 ? 10.477 2.567 29.283 1.00 28.44 181 ASP A N 1
ATOM 1402 C CA . ASP A 1 181 ? 10.038 3.744 30.015 1.00 28.44 181 ASP A CA 1
ATOM 1403 C C . ASP A 1 181 ? 10.143 3.429 31.506 1.00 28.44 181 ASP A C 1
ATOM 1405 O O . ASP A 1 181 ? 9.426 2.564 32.010 1.00 28.44 181 ASP A O 1
ATOM 1409 N N . LEU A 1 182 ? 11.075 4.061 32.220 1.00 31.94 182 LEU A N 1
ATOM 1410 C CA . LEU A 1 182 ? 11.148 3.919 33.670 1.00 31.94 182 LEU A CA 1
ATOM 1411 C C . LEU A 1 182 ? 11.603 5.232 34.328 1.00 31.94 182 LEU A C 1
ATOM 1413 O O . LEU A 1 182 ? 12.548 5.890 33.888 1.00 31.94 182 LEU A O 1
ATOM 1417 N N . SER A 1 183 ? 10.984 5.546 35.468 1.00 29.50 183 SER A N 1
ATOM 1418 C CA . SER A 1 183 ? 11.386 6.539 36.473 1.00 29.50 183 SER A CA 1
ATOM 1419 C C . SER A 1 183 ? 12.001 5.815 37.691 1.00 29.50 183 SER A C 1
ATOM 1421 O O . SER A 1 183 ? 11.794 4.619 37.855 1.00 29.50 183 SER A O 1
ATOM 1423 N N . VAL A 1 184 ? 12.816 6.494 38.510 1.00 27.31 184 VAL A N 1
ATOM 1424 C CA . VAL A 1 184 ? 13.508 6.020 39.749 1.00 27.31 184 VAL A CA 1
ATOM 1425 C C . VAL A 1 184 ? 14.963 5.511 39.601 1.00 27.31 184 VAL A C 1
ATOM 1427 O O . VAL A 1 184 ? 15.254 4.614 38.821 1.00 27.31 184 VAL A O 1
ATOM 1430 N N . SER A 1 185 ? 15.875 6.073 40.408 1.00 28.84 185 SER A N 1
ATOM 1431 C CA . SER A 1 185 ? 17.305 5.729 40.537 1.00 28.84 185 SER A CA 1
ATOM 1432 C C . SER A 1 185 ? 17.628 5.134 41.921 1.00 28.84 185 SER A C 1
ATOM 1434 O O . SER A 1 185 ? 17.168 5.684 42.922 1.00 28.84 185 SER A O 1
ATOM 1436 N N . GLY A 1 186 ? 18.466 4.091 41.997 1.00 31.28 186 GLY A N 1
ATOM 1437 C CA . GLY A 1 186 ? 19.001 3.516 43.247 1.00 31.28 186 GLY A CA 1
ATOM 1438 C C . GLY A 1 186 ? 20.194 2.570 43.001 1.00 31.28 186 GLY A C 1
ATOM 1439 O O . GLY A 1 186 ? 20.338 2.065 41.891 1.00 31.28 186 GLY A O 1
ATOM 1440 N N . MET A 1 187 ? 21.065 2.365 44.005 1.00 30.97 187 MET A N 1
ATOM 1441 C CA . MET A 1 187 ? 22.220 1.438 43.948 1.00 30.97 187 MET A CA 1
ATOM 1442 C C . MET A 1 187 ? 21.819 -0.009 44.292 1.00 30.97 187 MET A C 1
ATOM 1444 O O . MET A 1 187 ? 20.961 -0.204 45.151 1.00 30.97 187 MET A O 1
ATOM 1448 N N . ILE A 1 188 ? 22.470 -1.005 43.670 1.00 35.31 188 ILE A N 1
ATOM 1449 C CA . ILE A 1 188 ? 22.159 -2.445 43.799 1.00 35.31 188 ILE A CA 1
ATOM 1450 C C . ILE A 1 188 ? 23.308 -3.193 44.504 1.00 35.31 188 ILE A C 1
ATOM 1452 O O . ILE A 1 188 ? 24.460 -3.074 44.091 1.00 35.31 188 ILE A O 1
ATOM 1456 N N . ASN A 1 189 ? 22.979 -3.992 45.528 1.00 29.39 189 ASN A N 1
ATOM 1457 C CA . ASN A 1 189 ? 23.856 -4.986 46.165 1.00 29.39 189 ASN A CA 1
ATOM 1458 C C . ASN A 1 189 ? 23.342 -6.405 45.838 1.00 29.39 189 ASN A C 1
ATOM 1460 O O . ASN A 1 189 ? 22.166 -6.594 45.551 1.00 29.39 189 ASN A O 1
ATOM 1464 N N . THR A 1 190 ? 24.214 -7.413 45.858 1.00 32.91 190 THR A N 1
ATOM 1465 C CA . THR A 1 190 ? 23.868 -8.822 45.584 1.00 32.91 190 THR A CA 1
ATOM 1466 C C . THR A 1 190 ? 22.888 -9.412 46.622 1.00 32.91 190 THR A C 1
ATOM 1468 O O . THR A 1 190 ? 22.965 -9.028 47.790 1.00 32.91 190 THR A O 1
ATOM 1471 N N . PRO A 1 191 ? 22.019 -10.390 46.270 1.00 35.72 191 PRO A N 1
ATOM 1472 C CA . PRO A 1 191 ? 21.815 -11.046 44.981 1.00 35.72 191 PRO A CA 1
ATOM 1473 C C . PRO A 1 191 ? 20.542 -10.520 44.296 1.00 35.72 191 PRO A C 1
ATOM 1475 O O . PRO A 1 191 ? 19.547 -11.232 44.195 1.00 35.72 191 PRO A O 1
ATOM 1478 N N . ASP A 1 192 ? 20.564 -9.276 43.830 1.00 33.25 192 ASP A N 1
ATOM 1479 C CA . ASP A 1 192 ? 19.423 -8.698 43.124 1.00 33.25 192 ASP A CA 1
ATOM 1480 C C . ASP A 1 192 ? 19.619 -8.731 41.603 1.00 33.25 192 ASP A C 1
ATOM 1482 O O . ASP A 1 192 ? 20.712 -8.510 41.074 1.00 33.25 192 ASP A O 1
ATOM 1486 N N . MET A 1 193 ? 18.527 -9.027 40.894 1.00 34.88 193 MET A N 1
ATOM 1487 C CA . MET A 1 193 ? 18.449 -8.995 39.436 1.00 34.88 193 MET A CA 1
ATOM 1488 C C . MET A 1 193 ? 18.793 -7.597 38.906 1.00 34.88 193 MET A C 1
ATOM 1490 O O . MET A 1 193 ? 18.202 -6.597 39.316 1.00 34.88 193 MET A O 1
ATOM 1494 N N . VAL A 1 194 ? 19.707 -7.526 37.937 1.00 34.66 194 VAL A N 1
ATOM 1495 C CA . VAL A 1 194 ? 20.012 -6.277 37.231 1.00 34.66 194 VAL A CA 1
ATOM 1496 C C . VAL A 1 194 ? 18.895 -6.001 36.231 1.00 34.66 194 VAL A C 1
ATOM 1498 O O . VAL A 1 194 ? 18.777 -6.666 35.206 1.00 34.66 194 VAL A O 1
ATOM 1501 N N . THR A 1 195 ? 18.070 -5.000 36.526 1.00 34.94 195 THR A N 1
ATOM 1502 C CA . THR A 1 195 ? 17.062 -4.498 35.586 1.00 34.94 195 THR A CA 1
ATOM 1503 C C . THR A 1 195 ? 17.673 -3.348 34.785 1.00 34.94 195 THR A C 1
ATOM 1505 O O . THR A 1 195 ? 17.976 -2.293 35.343 1.00 34.94 195 THR A O 1
ATOM 1508 N N . LEU A 1 196 ? 17.891 -3.553 33.485 1.00 36.22 196 LEU A N 1
ATOM 1509 C CA . LEU A 1 196 ? 18.456 -2.552 32.572 1.00 36.22 196 LEU A CA 1
ATOM 1510 C C . LEU A 1 196 ? 17.359 -1.622 32.025 1.00 36.22 196 LEU A C 1
ATOM 1512 O O . LEU A 1 196 ? 16.200 -2.017 31.923 1.00 36.22 196 LEU A O 1
ATOM 1516 N N . ARG A 1 197 ? 17.727 -0.385 31.662 1.00 31.12 197 ARG A N 1
ATOM 1517 C CA . ARG A 1 197 ? 16.855 0.615 31.012 1.00 31.12 197 ARG A CA 1
ATOM 1518 C C . ARG A 1 197 ? 17.332 0.897 29.592 1.00 31.12 197 ARG A C 1
ATOM 1520 O O . ARG A 1 197 ? 18.525 0.865 29.320 1.00 31.12 197 ARG A O 1
ATOM 1527 N N . ALA A 1 198 ? 16.394 1.186 28.703 1.00 32.44 198 ALA A N 1
ATOM 1528 C CA . ALA A 1 198 ? 16.635 1.400 27.284 1.00 32.44 198 ALA A CA 1
ATOM 1529 C C . ALA A 1 198 ? 16.978 2.853 26.949 1.00 32.44 198 ALA A C 1
ATOM 1531 O O . ALA A 1 198 ? 16.617 3.771 27.680 1.00 32.44 198 ALA A O 1
ATOM 1532 N N . GLY A 1 199 ? 17.571 3.043 25.767 1.00 31.44 199 GLY A N 1
ATOM 1533 C CA . GLY A 1 199 ? 17.730 4.350 25.122 1.00 31.44 199 GLY A CA 1
ATOM 1534 C C . GLY A 1 199 ? 19.175 4.759 24.837 1.00 31.44 199 GLY A C 1
ATOM 1535 O O . GLY A 1 199 ? 19.399 5.788 24.210 1.00 31.44 199 GLY A O 1
ATOM 1536 N N . VAL A 1 200 ? 20.156 3.956 25.244 1.00 32.78 200 VAL A N 1
ATOM 1537 C CA . VAL A 1 200 ? 21.581 4.168 24.960 1.00 32.78 200 VAL A CA 1
ATOM 1538 C C . VAL A 1 200 ? 22.194 2.809 24.634 1.00 32.78 200 VAL A C 1
ATOM 1540 O O . VAL A 1 200 ? 21.740 1.800 25.173 1.00 32.78 200 VAL A O 1
ATOM 1543 N N . SER A 1 201 ? 23.179 2.761 23.735 1.00 36.62 201 SER A N 1
ATOM 1544 C CA . SER A 1 201 ? 23.951 1.547 23.448 1.00 36.62 201 SER A CA 1
ATOM 1545 C C . SER A 1 201 ? 24.343 0.836 24.746 1.00 36.62 201 SER A C 1
ATOM 1547 O O . SER A 1 201 ? 24.860 1.472 25.664 1.00 36.62 201 SER A O 1
ATOM 1549 N N . VAL A 1 202 ? 24.094 -0.472 24.831 1.00 38.75 202 VAL A N 1
ATOM 1550 C CA . VAL A 1 202 ? 24.578 -1.282 25.954 1.00 38.75 202 VAL A CA 1
ATOM 1551 C C . VAL A 1 202 ? 26.029 -1.634 25.658 1.00 38.75 202 VAL A C 1
ATOM 1553 O O . VAL A 1 202 ? 26.311 -2.573 24.920 1.00 38.75 202 VAL A O 1
ATOM 1556 N N . GLU A 1 203 ? 26.950 -0.847 26.197 1.00 37.72 203 GLU A N 1
ATOM 1557 C CA . GLU A 1 203 ? 28.371 -1.177 26.207 1.00 37.72 203 GLU A CA 1
ATOM 1558 C C . GLU A 1 203 ? 28.691 -1.789 27.574 1.00 37.72 203 GLU A C 1
ATOM 1560 O O . GLU A 1 203 ? 28.584 -1.124 28.608 1.00 37.72 203 GLU A O 1
ATOM 1565 N N . LEU A 1 204 ? 29.009 -3.086 27.597 1.00 38.75 204 LEU A N 1
ATOM 1566 C CA . LEU A 1 204 ? 29.524 -3.723 28.806 1.00 38.75 204 LEU A CA 1
ATOM 1567 C C . LEU A 1 204 ? 30.884 -3.089 29.106 1.00 38.75 204 LEU A C 1
ATOM 1569 O O . LEU A 1 204 ? 31.775 -3.106 28.258 1.00 38.75 204 LEU A O 1
ATOM 1573 N N . GLN A 1 205 ? 31.031 -2.497 30.292 1.00 35.00 205 GLN A N 1
ATOM 1574 C CA . GLN A 1 205 ? 32.302 -1.899 30.691 1.00 35.00 205 GLN A CA 1
ATOM 1575 C C . GLN A 1 205 ? 33.400 -2.985 30.769 1.00 35.00 205 GLN A C 1
ATOM 1577 O O . GLN A 1 205 ? 33.087 -4.147 31.058 1.00 35.00 205 GLN A O 1
ATOM 1582 N N . PRO A 1 206 ? 34.681 -2.643 30.523 1.00 32.88 206 PRO A N 1
ATOM 1583 C CA . PRO A 1 206 ? 35.789 -3.609 30.457 1.00 32.88 206 PRO A CA 1
ATOM 1584 C C . PRO A 1 206 ? 36.030 -4.417 31.744 1.00 32.88 206 PRO A C 1
ATOM 1586 O O . PRO A 1 206 ? 36.763 -5.403 31.727 1.00 32.88 206 PRO A O 1
ATOM 1589 N N . ASP A 1 207 ? 35.448 -3.989 32.859 1.00 35.44 207 ASP A N 1
ATOM 1590 C CA . ASP A 1 207 ? 35.554 -4.561 34.200 1.00 35.44 207 ASP A CA 1
ATOM 1591 C C . ASP A 1 207 ? 34.343 -5.426 34.602 1.00 35.44 207 ASP A C 1
ATOM 1593 O O . ASP A 1 207 ? 34.265 -5.907 35.737 1.00 35.44 207 ASP A O 1
ATOM 1597 N N . PHE A 1 208 ? 33.421 -5.705 33.673 1.00 38.75 208 PHE A N 1
ATOM 1598 C CA . PHE A 1 208 ? 32.360 -6.682 33.904 1.00 38.75 208 PHE A CA 1
ATOM 1599 C C . PHE A 1 208 ? 32.942 -8.102 34.003 1.00 38.75 208 PHE A C 1
ATOM 1601 O O . PHE A 1 208 ? 33.393 -8.681 33.015 1.00 38.75 208 PHE A O 1
ATOM 1608 N N . SER A 1 209 ? 32.906 -8.688 35.202 1.00 39.75 209 SER A N 1
ATOM 1609 C CA . SER A 1 209 ? 33.277 -10.088 35.428 1.00 39.75 209 SER A CA 1
ATOM 1610 C C . SER A 1 209 ? 32.081 -10.882 35.944 1.00 39.75 209 SER A C 1
ATOM 1612 O O . SER A 1 209 ? 31.492 -10.572 36.978 1.00 39.75 209 SER A O 1
ATOM 1614 N N . ILE A 1 210 ? 31.713 -11.929 35.207 1.00 41.81 210 ILE A N 1
ATOM 1615 C CA . ILE A 1 210 ? 30.777 -12.944 35.687 1.00 41.81 210 ILE A CA 1
ATOM 1616 C C . ILE A 1 210 ? 31.601 -13.916 36.532 1.00 41.81 210 ILE A C 1
ATOM 1618 O O . ILE A 1 210 ? 32.597 -14.459 36.051 1.00 41.81 210 ILE A O 1
ATOM 1622 N N . GLN A 1 211 ? 31.214 -14.149 37.789 1.00 39.34 211 GLN A N 1
ATOM 1623 C CA . GLN A 1 211 ? 31.815 -15.244 38.551 1.00 39.34 211 GLN A CA 1
ATOM 1624 C C . GLN A 1 211 ? 31.548 -16.569 37.835 1.00 39.34 211 GLN A C 1
ATOM 1626 O O . GLN A 1 211 ? 30.452 -16.791 37.321 1.00 39.34 211 GLN A O 1
ATOM 1631 N N . THR A 1 212 ? 32.550 -17.443 37.789 1.00 34.75 212 THR A N 1
ATOM 1632 C CA . THR A 1 212 ? 32.502 -18.727 37.086 1.00 34.75 212 THR A CA 1
ATOM 1633 C C . THR A 1 212 ? 31.214 -19.486 37.438 1.00 34.75 212 THR A C 1
ATOM 1635 O O . THR A 1 212 ? 31.049 -19.928 38.571 1.00 34.75 212 THR A O 1
ATOM 1638 N N . GLY A 1 213 ? 30.289 -19.602 36.476 1.00 37.91 213 GLY A N 1
ATOM 1639 C CA . GLY A 1 213 ? 28.984 -20.262 36.645 1.00 37.91 213 GLY A CA 1
ATOM 1640 C C . GLY A 1 213 ? 27.746 -19.349 36.654 1.00 37.91 213 GLY A C 1
ATOM 1641 O O . GLY A 1 213 ? 26.631 -19.863 36.713 1.00 37.91 213 GLY A O 1
ATOM 1642 N N . GLY A 1 214 ? 27.892 -18.023 36.574 1.00 37.00 214 GLY A N 1
ATOM 1643 C CA . GLY A 1 214 ? 26.755 -17.105 36.428 1.00 37.00 214 GLY A CA 1
ATOM 1644 C C . GLY A 1 214 ? 26.164 -17.107 35.012 1.00 37.00 214 GLY A C 1
ATOM 1645 O O . GLY A 1 214 ? 26.897 -17.140 34.028 1.00 37.00 214 GLY A O 1
ATOM 1646 N N . THR A 1 215 ? 24.834 -17.044 34.901 1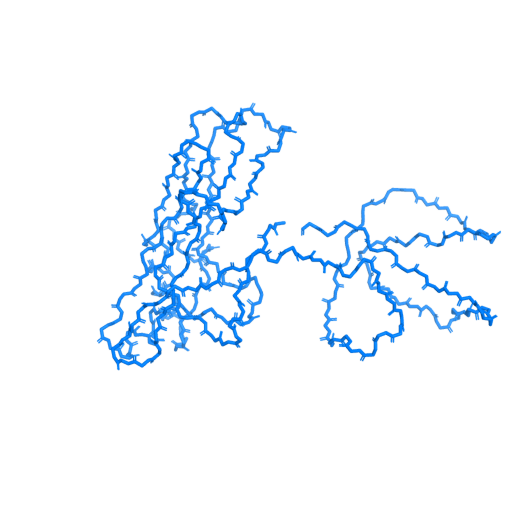.00 37.47 215 THR A N 1
ATOM 1647 C CA . THR A 1 215 ? 24.133 -16.826 33.623 1.00 37.47 215 THR A CA 1
ATOM 1648 C C . THR A 1 215 ? 23.560 -15.412 33.618 1.00 37.47 215 THR A C 1
ATOM 1650 O O . THR A 1 215 ? 22.838 -15.044 34.542 1.00 37.47 215 THR A O 1
ATOM 1653 N N . LEU A 1 216 ? 23.875 -14.614 32.597 1.00 39.50 216 LEU A N 1
ATOM 1654 C CA . LEU A 1 216 ? 23.232 -13.320 32.372 1.00 39.50 216 LEU A CA 1
ATOM 1655 C C . LEU A 1 216 ? 21.971 -13.546 31.531 1.00 39.50 216 LEU A C 1
ATOM 1657 O O . LEU A 1 216 ? 22.071 -13.980 30.386 1.00 39.50 216 LEU A O 1
ATOM 1661 N N . GLN A 1 217 ? 20.796 -13.256 32.089 1.00 38.12 217 GLN A N 1
ATOM 1662 C CA . GLN A 1 217 ? 19.532 -13.265 31.349 1.00 38.12 217 GLN A CA 1
ATOM 1663 C C . GLN A 1 217 ? 19.090 -11.828 31.069 1.00 38.12 217 GLN A C 1
ATOM 1665 O O . GLN A 1 217 ? 18.963 -11.023 31.989 1.00 38.12 217 GLN A O 1
ATOM 1670 N N . ILE A 1 218 ? 18.853 -11.511 29.795 1.00 42.91 218 ILE A N 1
ATOM 1671 C CA . ILE A 1 218 ? 18.333 -10.214 29.353 1.00 42.91 218 ILE A CA 1
ATOM 1672 C C . ILE A 1 218 ? 16.906 -10.442 28.857 1.00 42.91 218 ILE A C 1
ATOM 1674 O O . ILE A 1 218 ? 16.696 -11.084 27.829 1.00 42.91 218 ILE A O 1
ATOM 1678 N N . GLN A 1 219 ? 15.923 -9.927 29.593 1.00 35.78 219 GLN A N 1
ATOM 1679 C CA . GLN A 1 219 ? 14.519 -9.973 29.193 1.00 35.78 219 GLN A CA 1
ATOM 1680 C C . GLN A 1 219 ? 14.161 -8.690 28.440 1.00 35.78 219 GLN A C 1
ATOM 1682 O O . GLN A 1 219 ? 14.327 -7.588 28.964 1.00 35.78 219 GLN A O 1
ATOM 1687 N N . ILE A 1 220 ? 13.666 -8.823 27.210 1.00 38.84 220 ILE A N 1
ATOM 1688 C CA . ILE A 1 220 ? 13.210 -7.682 26.411 1.00 38.84 220 ILE A CA 1
ATOM 1689 C C . ILE A 1 220 ? 11.715 -7.485 26.667 1.00 38.84 220 ILE A C 1
ATOM 1691 O O . ILE A 1 220 ? 10.904 -8.352 26.353 1.00 38.84 220 ILE A O 1
ATOM 1695 N N . GLY A 1 221 ? 11.340 -6.341 27.237 1.00 31.42 221 GLY A N 1
ATOM 1696 C CA . GLY A 1 221 ? 9.944 -5.931 27.375 1.00 31.42 221 GLY A CA 1
ATOM 1697 C C . GLY A 1 221 ? 9.550 -4.912 26.304 1.00 31.42 221 GLY A C 1
ATOM 1698 O O . GLY A 1 221 ? 10.285 -3.959 26.074 1.00 31.42 221 GLY A O 1
ATOM 1699 N N . GLY A 1 222 ? 8.368 -5.075 25.700 1.00 35.44 222 GLY A N 1
ATOM 1700 C CA . GLY A 1 222 ? 7.642 -3.953 25.086 1.00 35.44 222 GLY A CA 1
ATOM 1701 C C . GLY A 1 222 ? 7.933 -3.611 23.620 1.00 35.44 222 GLY A C 1
ATOM 1702 O O . GLY A 1 222 ? 8.009 -2.433 23.282 1.00 35.44 222 GLY A O 1
ATOM 1703 N N . CYS A 1 223 ? 8.021 -4.588 22.716 1.00 35.38 223 CYS A N 1
ATOM 1704 C CA . CYS A 1 223 ? 8.012 -4.291 21.278 1.00 35.38 223 CYS A CA 1
ATOM 1705 C C . CYS A 1 223 ? 6.569 -4.087 20.768 1.00 35.38 223 CYS A C 1
ATOM 1707 O O . CYS A 1 223 ? 5.785 -5.036 20.737 1.00 35.38 223 CYS A O 1
ATOM 1709 N N . GLN A 1 224 ? 6.222 -2.849 20.386 1.00 36.34 224 GLN A N 1
ATOM 1710 C CA . GLN A 1 224 ? 4.980 -2.495 19.672 1.00 36.34 224 GLN A CA 1
ATOM 1711 C C . GLN A 1 224 ? 5.105 -2.660 18.156 1.00 36.34 224 GLN A C 1
ATOM 1713 O O . GLN A 1 224 ? 6.159 -2.308 17.590 1.00 36.34 224 GLN A O 1
#

pLDDT: mean 72.08, std 25.85, range [27.31, 97.62]

Sequence (224 aa):
MQRISSPDSGNIYLGNADLILSFNQQMFSSPTLNKVGLTPQAYCTFMPQNESTVNNLVTQTNYYNSTSGIIEDNLLIINLNGPTPSDSIVFGTRVAKIDSQISFHRLGRFMISGVNNTNGDPDLRWKTLGTGLKTKFFTLDSIAPFHSFPIELSTEKNTCPDYLEINDPTIPSGSYQVLLDLSVSGMINTPDMVTLRAGVSVELQPDFSIQTGGTLQIQIGGCQ